Protein AF-A0A1W1UFM5-F1 (afdb_monomer)

Mean predicted aligned error: 5.25 Å

Solvent-accessible surface area (backbone atoms only — not comparable to full-atom values): 14655 Å² total; per-residue (Å²): 134,82,77,77,78,69,78,79,75,54,68,73,59,47,54,54,45,36,58,25,37,53,52,20,36,48,76,47,66,42,72,95,71,59,68,68,60,43,48,51,29,51,50,55,10,48,67,57,66,28,35,58,67,36,40,49,58,45,47,56,84,75,39,61,92,92,60,61,53,65,62,68,43,36,55,32,14,36,72,72,37,64,52,66,39,69,39,80,60,65,96,53,28,68,56,51,52,51,33,79,62,43,77,42,80,36,79,47,70,71,50,32,51,55,49,13,62,72,44,54,80,48,92,50,46,53,60,37,45,36,70,31,36,71,90,49,62,82,27,60,84,57,38,33,35,38,33,46,47,50,48,40,76,48,44,50,57,32,34,44,32,28,43,6,79,56,51,55,39,44,76,34,74,45,71,71,53,44,53,52,50,44,51,35,49,33,52,35,52,57,53,56,26,59,45,52,70,70,36,51,50,34,20,39,40,35,46,32,80,76,40,99,56,85,45,65,65,53,45,48,39,35,31,49,60,55,55,89,65,77,63,67,78,80,57,93,55,50,23,66,48,51,40,51,34,52,50,50,34,47,51,50,45,26,52,50,44,50,52,40,29,51,53,47,57,49,57,70,71,78,110

Radius of gyration: 20.09 Å; Cα contacts (8 Å, |Δi|>4): 370; chains: 1; bounding box: 51×42×56 Å

Structure (mmCIF, N/CA/C/O backbone):
data_AF-A0A1W1UFM5-F1
#
_entry.id   AF-A0A1W1UFM5-F1
#
loop_
_atom_site.group_PDB
_atom_site.id
_atom_site.type_symbol
_atom_site.label_atom_id
_atom_site.label_alt_id
_atom_site.label_comp_id
_atom_site.label_asym_id
_atom_site.label_entity_id
_atom_site.label_seq_id
_atom_site.pdbx_PDB_ins_code
_atom_site.Cartn_x
_atom_site.Cartn_y
_atom_site.Cartn_z
_atom_site.occupancy
_atom_site.B_iso_or_equiv
_atom_site.auth_seq_id
_atom_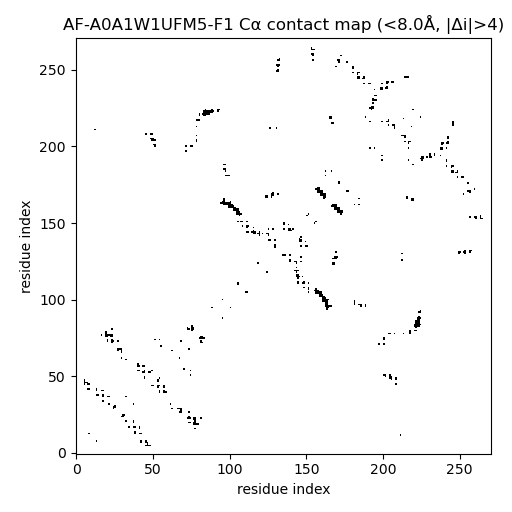site.auth_comp_id
_atom_site.auth_asym_id
_atom_site.auth_atom_id
_atom_site.pdbx_PDB_model_num
ATOM 1 N N . MET A 1 1 ? 21.407 -1.392 26.783 1.00 47.25 1 MET A N 1
ATOM 2 C CA . MET A 1 1 ? 21.258 -0.837 25.420 1.00 47.25 1 MET A CA 1
ATOM 3 C C . MET A 1 1 ? 20.067 0.102 25.443 1.00 47.25 1 MET A C 1
ATOM 5 O O . MET A 1 1 ? 18.950 -0.358 25.635 1.00 47.25 1 MET A O 1
ATOM 9 N N . THR A 1 2 ? 20.307 1.405 25.377 1.00 53.94 2 THR A N 1
ATOM 10 C CA . THR A 1 2 ? 19.263 2.438 25.357 1.00 53.94 2 THR A CA 1
ATOM 11 C C . THR A 1 2 ? 18.658 2.453 23.956 1.00 53.94 2 THR A C 1
ATOM 13 O O . THR A 1 2 ? 19.385 2.666 22.988 1.00 53.94 2 THR A O 1
ATOM 16 N N . HIS A 1 3 ? 17.363 2.161 23.816 1.00 49.34 3 HIS A N 1
ATOM 17 C CA . HIS A 1 3 ? 16.691 2.362 22.533 1.00 49.34 3 HIS A CA 1
ATOM 18 C C . HIS A 1 3 ? 16.714 3.865 22.214 1.00 49.34 3 HIS A C 1
ATOM 20 O O . HIS A 1 3 ? 16.410 4.656 23.111 1.00 49.34 3 HIS A O 1
ATOM 26 N N . PRO A 1 4 ? 17.110 4.275 20.995 1.00 66.38 4 PRO A N 1
ATOM 27 C CA . PRO A 1 4 ? 17.055 5.678 20.609 1.00 66.38 4 PRO A CA 1
ATOM 28 C C . PRO A 1 4 ? 15.624 6.192 20.788 1.00 66.38 4 PRO A C 1
ATOM 30 O O . PRO A 1 4 ? 14.662 5.460 20.534 1.00 66.38 4 PRO A O 1
ATOM 33 N N . ALA A 1 5 ? 15.493 7.430 21.267 1.00 71.56 5 ALA A N 1
ATOM 34 C CA . ALA A 1 5 ? 14.195 8.077 21.375 1.00 71.56 5 ALA A CA 1
ATOM 35 C C . ALA A 1 5 ? 13.518 8.092 19.989 1.00 71.56 5 ALA A C 1
ATOM 37 O O . ALA A 1 5 ? 14.210 8.311 18.990 1.00 71.56 5 ALA A O 1
ATOM 38 N N . PRO A 1 6 ? 12.204 7.826 19.903 1.00 75.94 6 PRO A N 1
ATOM 39 C CA . PRO A 1 6 ? 11.500 7.831 18.628 1.00 75.94 6 PRO A CA 1
ATOM 40 C C . PRO A 1 6 ? 11.580 9.219 17.991 1.00 75.94 6 PRO A C 1
ATOM 42 O O . PRO A 1 6 ? 11.353 10.228 18.660 1.00 75.94 6 PRO A O 1
ATOM 45 N N . GLU A 1 7 ? 11.916 9.266 16.701 1.00 81.75 7 GLU A N 1
ATOM 46 C CA . GLU A 1 7 ? 11.952 10.521 15.953 1.00 81.75 7 GLU A CA 1
ATOM 47 C C . GLU A 1 7 ? 10.553 11.157 15.890 1.00 81.75 7 GLU A C 1
ATOM 49 O O . GLU A 1 7 ? 9.551 10.445 15.741 1.00 81.75 7 GLU A O 1
ATOM 54 N N . PRO A 1 8 ? 10.459 12.495 15.990 1.00 85.56 8 PRO A N 1
ATOM 55 C CA . PRO A 1 8 ? 9.186 13.187 15.877 1.00 85.56 8 PRO A CA 1
ATOM 56 C C . PRO A 1 8 ? 8.569 12.986 14.487 1.00 85.56 8 PRO A C 1
ATOM 58 O O . PRO A 1 8 ? 9.259 12.912 13.469 1.00 85.56 8 PRO A O 1
ATOM 61 N N . LEU A 1 9 ? 7.236 12.938 14.433 1.00 88.00 9 LEU A N 1
ATOM 62 C CA . LEU A 1 9 ? 6.504 12.849 13.172 1.00 88.00 9 LEU A CA 1
ATOM 63 C C . LEU A 1 9 ? 6.745 14.089 12.306 1.00 88.00 9 LEU A C 1
ATOM 65 O O . LEU A 1 9 ? 6.586 15.220 12.762 1.00 88.00 9 LEU A O 1
ATOM 69 N N . LEU A 1 10 ? 7.016 13.877 11.016 1.00 89.62 10 LEU A N 1
ATOM 70 C CA . LEU A 1 10 ? 7.061 14.971 10.046 1.00 89.62 10 LEU A CA 1
ATOM 71 C C . LEU A 1 10 ? 5.712 15.728 10.015 1.00 89.62 10 LEU A C 1
ATOM 73 O O . LEU A 1 10 ? 4.659 15.076 10.002 1.00 89.62 10 LEU A O 1
ATOM 77 N N . PRO A 1 11 ? 5.697 17.073 9.914 1.00 89.19 11 PRO A N 1
ATOM 78 C CA . PRO A 1 11 ? 4.465 17.865 10.007 1.00 89.19 11 PRO A CA 1
ATOM 79 C C . PRO A 1 11 ? 3.362 17.445 9.023 1.00 89.19 11 PRO A C 1
ATOM 81 O O . PRO A 1 11 ? 2.207 17.266 9.410 1.00 89.19 11 PRO A O 1
ATOM 84 N N . GLY A 1 12 ? 3.713 17.207 7.753 1.00 89.12 12 GLY A N 1
ATOM 85 C CA . GLY A 1 12 ? 2.742 16.787 6.733 1.00 89.12 12 GLY A CA 1
ATOM 86 C C . GLY A 1 12 ? 2.100 15.431 7.043 1.00 89.12 12 GLY A C 1
ATOM 87 O O . GLY A 1 12 ? 0.903 15.231 6.830 1.00 89.12 12 GLY A O 1
ATOM 88 N N . ARG A 1 13 ? 2.878 14.515 7.624 1.00 89.44 13 ARG A N 1
ATOM 89 C CA . ARG A 1 13 ? 2.427 13.185 8.040 1.00 89.44 13 ARG A CA 1
ATOM 90 C C . ARG A 1 13 ? 1.500 13.266 9.250 1.00 89.44 13 ARG A C 1
ATOM 92 O O . ARG A 1 13 ? 0.446 12.629 9.240 1.00 89.44 13 ARG A O 1
ATOM 99 N N . ARG A 1 14 ? 1.857 14.076 10.255 1.00 93.19 14 ARG A N 1
ATOM 100 C CA . ARG A 1 14 ? 0.997 14.359 11.414 1.00 93.19 14 ARG A CA 1
ATOM 101 C C . ARG A 1 14 ? -0.363 14.880 10.953 1.00 93.19 14 ARG A C 1
ATOM 103 O O . ARG A 1 14 ? -1.385 14.302 11.308 1.00 93.19 14 ARG A O 1
ATOM 110 N N . ALA A 1 15 ? -0.374 15.875 10.067 1.00 93.38 15 ALA A N 1
ATOM 111 C CA . ALA A 1 15 ? -1.605 16.462 9.545 1.00 93.38 15 ALA A CA 1
ATOM 112 C C . ALA A 1 15 ? -2.504 15.445 8.808 1.00 93.38 15 ALA A C 1
ATOM 114 O O . ALA A 1 15 ? -3.726 15.481 8.947 1.00 93.38 15 ALA A O 1
ATOM 115 N N . VAL A 1 16 ? -1.928 14.509 8.039 1.00 92.19 16 VAL A N 1
ATOM 116 C CA . VAL A 1 16 ? -2.700 13.432 7.385 1.00 92.19 16 VAL A CA 1
ATOM 117 C C . VAL A 1 16 ? -3.342 12.501 8.414 1.00 92.19 16 VAL A C 1
ATOM 119 O O . VAL A 1 16 ? -4.520 12.169 8.278 1.00 92.19 16 VAL A O 1
ATOM 122 N N . LEU A 1 17 ? -2.586 12.084 9.431 1.00 93.06 17 LEU A N 1
ATOM 123 C CA . LEU A 1 17 ? -3.073 11.183 10.476 1.00 93.06 17 LEU A CA 1
ATOM 124 C C . LEU A 1 17 ? -4.177 11.833 11.312 1.00 93.06 17 LEU A C 1
ATOM 126 O O . LEU A 1 17 ? -5.203 11.198 11.534 1.00 93.06 17 LEU A O 1
ATOM 130 N N . VAL A 1 18 ? -4.018 13.107 11.675 1.00 94.94 18 VAL A N 1
ATOM 131 C CA . VAL A 1 18 ? -5.035 13.893 12.392 1.00 94.94 18 VAL A CA 1
ATOM 132 C C . VAL A 1 18 ? -6.331 13.970 11.591 1.00 94.94 18 VAL A C 1
ATOM 134 O O . VAL A 1 18 ? -7.376 13.587 12.104 1.00 94.94 18 VAL A O 1
ATOM 137 N N . ARG A 1 19 ? -6.274 14.327 10.299 1.00 94.88 19 ARG A N 1
ATOM 138 C CA . ARG A 1 19 ? -7.473 14.362 9.436 1.00 94.88 19 ARG A CA 1
ATOM 139 C C . ARG A 1 19 ? -8.145 13.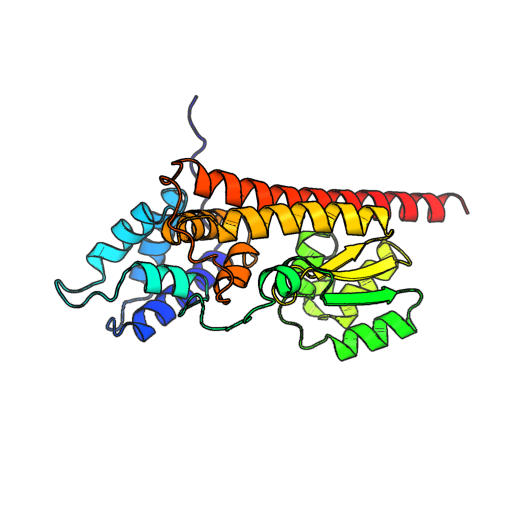000 9.265 1.00 94.88 19 ARG A C 1
ATOM 141 O O . ARG A 1 19 ? -9.347 12.917 9.012 1.00 94.88 19 ARG A O 1
ATOM 148 N N . ARG A 1 20 ? -7.385 11.902 9.293 1.00 94.25 20 ARG A N 1
ATOM 149 C CA . ARG A 1 20 ? -7.964 10.549 9.236 1.00 94.25 20 ARG A CA 1
ATOM 150 C C . ARG A 1 20 ? -8.606 10.171 10.565 1.00 94.25 20 ARG A C 1
ATOM 152 O O . ARG A 1 20 ? -9.710 9.638 10.552 1.00 94.25 20 ARG A O 1
ATOM 159 N N . LEU A 1 21 ? -7.949 10.481 11.679 1.00 94.06 21 LEU A N 1
ATOM 160 C CA . LEU A 1 21 ? -8.475 10.255 13.018 1.00 94.06 21 LEU A CA 1
ATOM 161 C C . LEU A 1 21 ? -9.760 11.059 13.254 1.00 94.06 21 LEU A C 1
ATOM 163 O O . LEU A 1 21 ? -10.747 10.488 13.697 1.00 94.06 21 LEU A O 1
ATOM 167 N N . GLU A 1 22 ? -9.780 12.337 12.881 1.00 94.06 22 GLU A N 1
ATOM 168 C CA . GLU A 1 22 ? -10.962 13.204 12.949 1.00 94.06 22 GLU A CA 1
ATOM 169 C C . GLU A 1 22 ? -12.152 12.595 12.195 1.00 94.06 22 GLU A C 1
ATOM 171 O O . GLU A 1 22 ? -13.228 12.414 12.763 1.00 94.06 22 GLU A O 1
ATOM 176 N N . ARG A 1 23 ? -11.947 12.182 10.935 1.00 93.38 23 ARG A N 1
ATOM 177 C CA . ARG A 1 23 ? -12.988 11.514 10.136 1.00 93.38 23 ARG A CA 1
ATOM 178 C C . ARG A 1 23 ? -13.442 10.193 10.752 1.00 93.38 23 ARG A C 1
ATOM 180 O O . ARG A 1 23 ? -14.633 9.894 10.732 1.00 93.38 23 ARG A O 1
ATOM 187 N N . ALA A 1 24 ? -12.514 9.405 11.292 1.00 92.44 24 ALA A N 1
ATOM 188 C CA . ALA A 1 24 ? -12.829 8.140 11.944 1.00 92.44 24 ALA A CA 1
ATOM 189 C C . ALA A 1 24 ? -13.664 8.351 13.215 1.00 92.44 24 ALA A C 1
ATOM 191 O O . ALA A 1 24 ? -14.621 7.619 13.445 1.00 92.44 24 ALA A O 1
ATOM 192 N N . LEU A 1 25 ? -13.340 9.373 14.008 1.00 90.88 25 LEU A N 1
ATOM 193 C CA . LEU A 1 25 ? -14.090 9.768 15.198 1.00 90.88 25 LEU A CA 1
ATOM 194 C C . LEU A 1 25 ? -15.498 10.255 14.834 1.00 90.88 25 LEU A C 1
ATOM 196 O O . LEU A 1 25 ? -16.473 9.757 15.398 1.00 90.88 25 LEU A O 1
ATOM 200 N N . ALA A 1 26 ? -15.615 11.140 13.841 1.00 89.56 26 ALA A N 1
ATOM 201 C CA . ALA A 1 26 ? -16.902 11.635 13.355 1.00 89.56 26 ALA A CA 1
ATOM 202 C C . ALA A 1 26 ? -17.805 10.496 12.844 1.00 89.56 26 ALA A C 1
ATOM 204 O O . ALA A 1 26 ? -18.985 10.439 13.183 1.00 89.56 26 ALA A O 1
ATOM 205 N N . ALA A 1 27 ? -17.244 9.534 12.102 1.00 88.62 27 ALA A N 1
ATOM 206 C CA . ALA A 1 27 ? -17.974 8.357 11.623 1.00 88.62 27 ALA A CA 1
ATOM 207 C C . ALA A 1 27 ? -18.481 7.444 12.756 1.00 88.62 27 ALA A C 1
ATOM 209 O O . ALA A 1 27 ? -19.414 6.672 12.552 1.00 88.62 27 ALA A O 1
ATOM 210 N N . GLN A 1 28 ? -17.878 7.523 13.945 1.00 86.75 28 GLN A N 1
ATOM 211 C CA . GLN A 1 28 ? -18.305 6.795 15.144 1.00 86.75 28 GLN A CA 1
ATOM 212 C C . GLN A 1 28 ? -19.202 7.638 16.065 1.00 86.75 28 GLN A C 1
ATOM 214 O O . GLN A 1 28 ? -19.477 7.230 17.192 1.00 86.75 28 GLN A O 1
ATOM 219 N N . GLY A 1 29 ? -19.649 8.814 15.611 1.00 85.38 29 GLY A N 1
ATOM 220 C CA . GLY A 1 29 ? -20.501 9.704 16.396 1.00 85.38 29 GLY A CA 1
ATOM 221 C C . GLY A 1 29 ? -19.790 10.341 17.589 1.00 85.38 29 GLY A C 1
ATOM 222 O O . GLY A 1 29 ? -20.456 10.826 18.507 1.00 85.38 29 GLY A O 1
ATOM 223 N N . ALA A 1 30 ? -18.451 10.352 17.602 1.00 82.56 30 ALA A N 1
ATOM 224 C CA . ALA A 1 30 ? -17.730 11.206 18.531 1.00 82.56 30 ALA A CA 1
ATOM 225 C C . ALA A 1 30 ? -18.059 12.664 18.180 1.00 82.56 30 ALA A C 1
ATOM 227 O O . ALA A 1 30 ? -18.072 13.038 17.006 1.00 82.56 30 ALA A O 1
ATOM 228 N N . GLY A 1 31 ? -18.370 13.477 19.191 1.00 81.44 31 GLY A N 1
ATOM 229 C CA . GLY A 1 31 ? -18.580 14.909 18.991 1.00 81.44 31 GLY A CA 1
ATOM 230 C C . GLY A 1 31 ? -17.329 15.594 18.432 1.00 81.44 31 GLY A C 1
ATOM 231 O O . GLY A 1 31 ? -16.267 14.985 18.307 1.00 81.44 31 GLY A O 1
ATOM 232 N N . THR A 1 32 ? -17.441 16.880 18.115 1.00 86.38 32 THR A N 1
ATOM 233 C CA . THR A 1 32 ? -16.308 17.665 17.615 1.00 86.38 32 THR A CA 1
ATOM 234 C C . THR A 1 32 ? -15.172 17.690 18.643 1.00 86.38 32 THR A C 1
ATOM 236 O O . THR A 1 32 ? -15.355 18.162 19.765 1.00 86.38 32 THR A O 1
ATOM 239 N N . VAL A 1 33 ? -13.995 17.197 18.254 1.00 89.62 33 VAL A N 1
ATOM 240 C CA . VAL A 1 33 ? -12.755 17.261 19.042 1.00 89.62 33 VAL A CA 1
ATOM 241 C C . VAL A 1 33 ? -11.855 18.328 18.426 1.00 89.62 33 VAL A C 1
ATOM 243 O O . VAL A 1 33 ? -11.764 18.424 17.204 1.00 89.62 33 VAL A O 1
ATOM 246 N N . SER A 1 34 ? -11.197 19.148 19.249 1.00 93.00 34 SER A N 1
ATOM 247 C CA . SER A 1 34 ? -10.307 20.193 18.732 1.00 93.00 34 SER A CA 1
ATOM 248 C C . SER A 1 34 ? -9.099 19.593 17.994 1.00 93.00 34 SER A C 1
ATOM 250 O O . SER A 1 34 ? -8.556 18.571 18.422 1.00 93.00 34 SER A O 1
ATOM 252 N N . SER A 1 35 ? -8.641 20.245 16.917 1.00 92.38 35 SER A N 1
ATOM 253 C CA . SER A 1 35 ? -7.463 19.791 16.152 1.00 92.38 35 SER A CA 1
ATOM 254 C C . SER A 1 35 ? -6.220 19.653 17.035 1.00 92.38 35 SER A C 1
ATOM 256 O O . SER A 1 35 ? -5.496 18.672 16.907 1.00 92.38 35 SER A O 1
ATOM 258 N N . GLY A 1 36 ? -6.007 20.580 17.980 1.00 93.94 36 GLY A N 1
ATOM 259 C CA . GLY A 1 36 ? -4.865 20.537 18.901 1.00 93.94 36 GLY A CA 1
ATOM 260 C C . GLY A 1 36 ? -4.861 19.281 19.774 1.00 93.94 36 GLY A C 1
ATOM 261 O O . GLY A 1 36 ? -3.845 18.607 19.889 1.00 93.94 36 GLY A O 1
ATOM 262 N N . THR A 1 37 ? -6.025 18.886 20.294 1.00 94.06 37 THR A N 1
ATOM 263 C CA . THR A 1 37 ? -6.159 17.651 21.080 1.00 94.06 37 THR A CA 1
ATOM 264 C C . THR A 1 37 ? -5.889 16.395 20.239 1.00 94.06 37 THR A C 1
ATOM 266 O O . THR A 1 37 ? -5.291 15.434 20.721 1.00 94.06 37 THR A O 1
ATOM 269 N N . LEU A 1 38 ? -6.316 16.383 18.971 1.00 94.75 38 LEU A N 1
ATOM 270 C CA . LEU A 1 38 ? -6.031 15.269 18.060 1.00 94.75 38 LEU A CA 1
ATOM 271 C C . LEU A 1 38 ? -4.547 15.204 17.681 1.00 94.75 38 LEU A C 1
ATOM 273 O O . LEU A 1 38 ? -3.999 14.107 17.574 1.00 94.75 38 LEU A O 1
ATOM 277 N N . GLU A 1 39 ? -3.897 16.355 17.495 1.00 95.12 39 GLU A N 1
ATOM 278 C CA . GLU A 1 39 ? -2.451 16.448 17.275 1.00 95.12 39 GLU A CA 1
ATOM 279 C C . GLU A 1 39 ? -1.674 15.862 18.457 1.00 95.12 39 GLU A C 1
ATOM 281 O O . GLU A 1 39 ? -0.856 14.965 18.248 1.00 95.12 39 GLU A O 1
ATOM 286 N N . GLU A 1 40 ? -2.000 16.271 19.686 1.00 94.25 40 GLU A N 1
ATOM 287 C CA . GLU A 1 40 ? -1.394 15.733 20.910 1.00 94.25 40 GLU A CA 1
ATOM 288 C C . GLU A 1 40 ? -1.585 14.215 21.028 1.00 94.25 40 GLU A C 1
ATOM 290 O O . GLU A 1 40 ? -0.637 13.485 21.324 1.00 94.25 40 GLU A O 1
ATOM 295 N N . ALA A 1 41 ? -2.789 13.708 20.747 1.00 94.06 41 ALA A N 1
ATOM 296 C CA . ALA A 1 41 ? -3.067 12.274 20.802 1.00 94.06 41 ALA A CA 1
ATOM 297 C C . ALA A 1 41 ? -2.239 11.477 19.774 1.00 94.06 41 ALA A C 1
ATOM 299 O O . ALA A 1 41 ? -1.703 10.412 20.096 1.00 94.06 41 ALA A O 1
ATOM 300 N N . VAL A 1 42 ? -2.103 11.989 18.544 1.00 94.56 42 VAL A N 1
ATOM 301 C CA . VAL A 1 42 ? -1.282 11.366 17.491 1.00 94.56 42 VAL A CA 1
ATOM 302 C C . VAL A 1 42 ? 0.201 11.388 17.864 1.00 94.56 42 VAL A C 1
ATOM 304 O O . VAL A 1 42 ? 0.893 10.390 17.651 1.00 94.56 42 VAL A O 1
ATOM 307 N N . GLU A 1 43 ? 0.693 12.481 18.446 1.00 94.00 43 GLU A N 1
ATOM 308 C CA . GLU A 1 43 ? 2.081 12.593 18.904 1.00 94.00 43 GLU A CA 1
ATOM 309 C C . GLU A 1 43 ? 2.383 11.642 20.063 1.00 94.00 43 GLU A C 1
ATOM 311 O O . GLU A 1 43 ? 3.374 10.914 20.011 1.00 94.00 43 GLU A O 1
ATOM 316 N N . GLN A 1 44 ? 1.504 11.565 21.064 1.00 93.19 44 GLN A N 1
ATOM 317 C CA . GLN A 1 44 ? 1.643 10.630 22.184 1.00 93.19 44 GLN A CA 1
ATOM 318 C C . GLN A 1 44 ? 1.630 9.170 21.724 1.00 93.19 44 GLN A C 1
ATOM 320 O O . GLN A 1 44 ? 2.400 8.353 22.234 1.00 93.19 44 GLN A O 1
ATOM 325 N N . TRP A 1 45 ? 0.771 8.831 20.759 1.00 94.12 45 TRP A N 1
ATOM 326 C CA . TRP A 1 45 ? 0.732 7.502 20.151 1.00 94.12 45 TRP A CA 1
ATOM 327 C C . TRP A 1 45 ? 2.032 7.180 19.402 1.00 94.12 45 TRP A C 1
ATOM 329 O O . TRP A 1 45 ? 2.598 6.095 19.582 1.00 94.12 45 TRP A O 1
ATOM 339 N N . ALA A 1 46 ? 2.539 8.121 18.602 1.00 92.88 46 ALA A N 1
ATOM 340 C CA . ALA A 1 46 ? 3.775 7.942 17.846 1.00 92.88 46 ALA A CA 1
ATOM 341 C C . ALA A 1 46 ? 5.007 7.822 18.755 1.00 92.88 46 ALA A C 1
ATOM 343 O O . ALA A 1 46 ? 5.830 6.927 18.557 1.00 92.88 46 ALA A O 1
ATOM 344 N N . ALA A 1 47 ? 5.084 8.641 19.808 1.00 91.44 47 ALA A N 1
ATOM 345 C CA . ALA A 1 47 ? 6.142 8.595 20.817 1.00 91.44 47 ALA A CA 1
ATOM 346 C C . ALA A 1 47 ? 6.178 7.267 21.599 1.00 91.44 47 ALA A C 1
ATOM 348 O O . ALA A 1 47 ? 7.196 6.909 22.182 1.00 91.44 47 ALA A O 1
ATOM 349 N N . GLN A 1 48 ? 5.086 6.501 21.591 1.00 90.31 48 GLN A N 1
ATOM 350 C CA . GLN A 1 48 ? 4.994 5.173 22.203 1.00 90.31 48 GLN A CA 1
ATOM 351 C C . GLN A 1 48 ? 5.125 4.033 21.175 1.00 90.31 48 GLN A C 1
ATOM 353 O O . GLN A 1 48 ? 4.668 2.910 21.406 1.00 90.31 48 GLN A O 1
ATOM 358 N N . GLY A 1 49 ? 5.726 4.312 20.015 1.00 87.88 49 GLY A N 1
ATOM 359 C CA . GLY A 1 49 ? 6.027 3.311 18.990 1.00 87.88 49 GLY A CA 1
ATOM 360 C C . GLY A 1 49 ? 4.811 2.823 18.202 1.00 87.88 49 GLY A C 1
ATOM 361 O O . GLY A 1 49 ? 4.889 1.793 17.533 1.00 87.88 49 GLY A O 1
ATOM 362 N N . GLY A 1 50 ? 3.683 3.533 18.274 1.00 88.56 50 GLY A N 1
ATOM 363 C CA . GLY A 1 50 ? 2.544 3.278 17.399 1.00 88.56 50 GLY A CA 1
ATOM 364 C C . GLY A 1 50 ? 1.690 2.067 17.741 1.00 88.56 50 GLY A C 1
ATOM 365 O O . GLY A 1 50 ? 0.968 1.587 16.874 1.00 88.56 50 GLY A O 1
ATOM 366 N N . SER A 1 51 ? 1.744 1.551 18.969 1.00 90.38 51 SER A N 1
ATOM 367 C CA . SER A 1 51 ? 0.915 0.398 19.347 1.00 90.38 51 SER A CA 1
ATOM 368 C C . SER A 1 51 ? -0.574 0.745 19.453 1.00 90.38 51 SER A C 1
ATOM 370 O O . SER A 1 51 ? -0.954 1.884 19.745 1.00 90.38 51 SER A O 1
ATOM 372 N N . SER A 1 52 ? -1.441 -0.252 19.286 1.00 90.56 52 SER A N 1
ATOM 373 C CA . SER A 1 52 ? -2.882 -0.125 19.502 1.00 90.56 52 SER A CA 1
ATOM 374 C C . SER A 1 52 ? -3.204 0.249 20.948 1.00 90.56 52 SER A C 1
ATOM 376 O O . SER A 1 52 ? -4.144 1.000 21.192 1.00 90.56 52 SER A O 1
ATOM 378 N N . THR A 1 53 ? -2.414 -0.238 21.911 1.00 89.50 53 THR A N 1
ATOM 379 C CA . THR A 1 53 ? -2.560 0.096 23.336 1.00 89.50 53 THR A CA 1
ATOM 380 C C . THR A 1 53 ? -2.236 1.563 23.599 1.00 89.50 53 THR A C 1
ATOM 382 O O . THR A 1 53 ? -2.980 2.230 24.315 1.00 89.50 53 THR A O 1
ATOM 385 N N . ALA A 1 54 ? -1.165 2.084 22.992 1.00 91.06 54 ALA A N 1
ATOM 386 C CA . ALA A 1 54 ? -0.819 3.499 23.087 1.00 91.06 54 ALA A CA 1
ATOM 387 C C . ALA A 1 54 ? -1.887 4.383 22.434 1.00 91.06 54 ALA A C 1
ATOM 389 O O . ALA A 1 54 ? -2.289 5.385 23.020 1.00 91.06 54 ALA A O 1
ATOM 390 N N . LEU A 1 55 ? -2.408 3.977 21.268 1.00 91.50 55 LEU A N 1
ATOM 391 C CA . LEU A 1 55 ? -3.501 4.691 20.607 1.00 91.50 55 LEU A CA 1
ATOM 392 C C . LEU A 1 55 ? -4.749 4.702 21.494 1.00 91.50 55 LEU A C 1
ATOM 394 O O . LEU A 1 55 ? -5.348 5.744 21.724 1.00 91.50 55 LEU A O 1
ATOM 398 N N . GLN A 1 56 ? -5.115 3.551 22.059 1.00 90.00 56 GLN A N 1
ATOM 399 C CA . GLN A 1 56 ? -6.230 3.447 22.994 1.00 90.00 56 GLN A CA 1
ATOM 400 C C . GLN A 1 56 ? -6.036 4.337 24.227 1.00 90.00 56 GLN A C 1
ATOM 402 O O . GLN A 1 56 ? -7.003 4.945 24.680 1.00 90.00 56 GLN A O 1
ATOM 407 N N . ALA A 1 57 ? -4.825 4.408 24.783 1.00 89.50 57 ALA A N 1
ATOM 408 C CA . ALA A 1 57 ? -4.526 5.277 25.916 1.00 89.50 57 ALA A CA 1
ATOM 409 C C . ALA A 1 57 ? -4.675 6.761 25.542 1.00 89.50 57 ALA A C 1
ATOM 411 O O . ALA A 1 57 ? -5.363 7.484 26.260 1.00 89.50 57 ALA A O 1
ATOM 412 N N . ALA A 1 58 ? -4.122 7.175 24.398 1.00 90.62 58 ALA A N 1
ATOM 413 C CA . ALA A 1 58 ? -4.211 8.544 23.888 1.00 90.62 58 ALA A CA 1
ATOM 414 C C . ALA A 1 58 ? -5.663 8.967 23.594 1.00 90.62 58 ALA A C 1
ATOM 416 O O . ALA A 1 58 ? -6.058 10.097 23.866 1.00 90.62 58 ALA A O 1
ATOM 417 N N . LEU A 1 59 ? -6.492 8.045 23.095 1.00 88.81 59 LEU A N 1
ATOM 418 C CA . LEU A 1 59 ? -7.892 8.327 22.770 1.00 88.81 59 LEU A CA 1
ATOM 419 C C . LEU A 1 59 ? -8.846 8.208 23.969 1.00 88.81 59 LEU A C 1
ATOM 421 O O . LEU A 1 59 ? -9.983 8.669 23.885 1.00 88.81 59 LEU A O 1
ATOM 425 N N . ARG A 1 60 ? -8.428 7.600 25.090 1.00 85.25 60 ARG A N 1
ATOM 426 C CA . ARG A 1 60 ? -9.315 7.312 26.235 1.00 85.25 60 ARG A CA 1
ATOM 427 C C . ARG A 1 60 ? -9.954 8.573 26.824 1.00 85.25 60 ARG A C 1
ATOM 429 O O . ARG A 1 60 ? -11.095 8.504 27.263 1.00 85.25 60 ARG A O 1
ATOM 436 N N . GLY A 1 61 ? -9.242 9.701 26.809 1.00 78.06 61 GLY A N 1
ATOM 437 C CA . GLY A 1 61 ? -9.752 10.991 27.286 1.00 78.06 61 GLY A CA 1
ATOM 438 C C . GLY A 1 61 ? -10.709 11.700 26.321 1.00 78.06 61 GLY A C 1
ATOM 439 O O . GLY A 1 61 ? -11.351 12.666 26.717 1.00 78.06 61 GLY A O 1
ATOM 440 N N . LEU A 1 62 ? -10.820 11.234 25.071 1.00 80.44 62 LEU A N 1
ATOM 441 C CA . LEU A 1 62 ? -11.614 11.890 24.021 1.00 80.44 62 LEU A CA 1
ATOM 442 C C . LEU A 1 62 ? -13.044 11.357 23.929 1.00 80.44 62 LEU A C 1
ATOM 444 O O . LEU A 1 62 ? -13.907 11.996 23.330 1.00 80.44 62 LEU A O 1
ATOM 448 N N . PHE A 1 63 ? -13.305 10.190 24.518 1.00 75.31 63 PHE A N 1
ATOM 449 C CA . PHE A 1 63 ? -14.635 9.604 24.551 1.00 75.31 63 PHE A CA 1
ATOM 450 C C . PHE A 1 63 ? -15.308 9.907 25.891 1.00 75.31 63 PHE A C 1
ATOM 452 O O . PHE A 1 63 ? -14.794 9.493 26.932 1.00 75.31 63 PHE A O 1
ATOM 459 N N . PRO A 1 64 ? -16.484 10.560 25.896 1.00 66.25 64 PRO A N 1
ATOM 460 C CA . PRO A 1 64 ? -17.314 10.631 27.089 1.00 66.25 64 PRO A CA 1
ATOM 461 C C . PRO A 1 64 ? -17.589 9.214 27.600 1.00 66.25 64 PRO A C 1
ATOM 463 O O . PRO A 1 64 ? -17.872 8.313 26.800 1.00 66.25 64 PRO A O 1
ATOM 466 N N . ALA A 1 65 ? -17.518 9.014 28.918 1.00 60.72 65 ALA A N 1
ATOM 467 C CA . ALA A 1 65 ? -17.793 7.723 29.539 1.00 60.72 65 ALA A CA 1
ATOM 468 C C . ALA A 1 65 ? -19.133 7.162 29.019 1.00 60.72 65 ALA A C 1
ATOM 470 O O . ALA A 1 65 ? -20.184 7.773 29.196 1.00 60.72 65 ALA A O 1
ATOM 471 N N . GLY A 1 66 ? -19.079 6.028 28.313 1.00 57.09 66 GLY A N 1
ATOM 472 C CA . GLY A 1 66 ? -20.260 5.337 27.782 1.00 57.09 66 GLY A CA 1
ATOM 473 C C . GLY A 1 66 ? -20.699 5.683 26.350 1.00 57.09 66 GLY A C 1
ATOM 474 O O . GLY A 1 66 ? -21.679 5.101 25.897 1.00 57.09 66 GLY A O 1
ATOM 475 N N . LYS A 1 67 ? -20.003 6.566 25.613 1.00 57.53 67 LYS A N 1
ATOM 476 C CA . LYS A 1 67 ? -20.324 6.897 24.198 1.00 57.53 67 LYS A CA 1
ATOM 477 C C . LYS A 1 67 ? -19.216 6.577 23.185 1.00 57.53 67 LYS A C 1
ATOM 479 O O . LYS A 1 67 ? -19.317 6.956 22.024 1.00 57.53 67 LYS A O 1
ATOM 484 N N . GLY A 1 68 ? -18.150 5.897 23.603 1.00 54.09 68 GLY A N 1
ATOM 485 C CA . GLY A 1 68 ? -17.077 5.508 22.691 1.00 54.09 68 GLY A CA 1
ATOM 486 C C . GLY A 1 68 ? -17.506 4.386 21.753 1.00 54.09 68 GLY A C 1
ATOM 487 O O . GLY A 1 68 ? -17.829 3.292 22.215 1.00 54.09 68 GLY A O 1
ATOM 488 N N . GLY A 1 69 ? -17.466 4.639 20.441 1.00 59.56 69 GLY A N 1
ATOM 489 C CA . GLY A 1 69 ? -17.479 3.570 19.448 1.00 59.56 69 GLY A CA 1
ATOM 490 C C . GLY A 1 69 ? -16.332 2.578 19.700 1.00 59.56 69 GLY A C 1
ATOM 491 O O . GLY A 1 69 ? -15.352 2.909 20.378 1.00 59.56 69 GLY A O 1
ATOM 492 N N . PRO A 1 70 ? -16.424 1.341 19.190 1.00 76.38 70 PRO A N 1
ATOM 493 C CA . PRO A 1 70 ? -15.372 0.346 19.361 1.00 76.38 70 PRO A CA 1
ATOM 494 C C . PRO A 1 70 ? -14.036 0.891 18.834 1.00 76.38 70 PRO A C 1
ATOM 496 O O . PRO A 1 70 ? -13.846 1.005 17.626 1.00 76.38 70 PRO A O 1
ATOM 499 N N . LEU A 1 71 ? -13.091 1.181 19.738 1.00 84.06 71 LEU A N 1
ATOM 500 C CA . LEU A 1 71 ? -11.741 1.692 19.440 1.00 84.06 71 LEU A CA 1
ATOM 501 C C . LEU A 1 71 ? -11.042 1.027 18.234 1.00 84.06 71 LEU A C 1
ATOM 503 O O . LEU A 1 71 ? -10.385 1.747 17.482 1.00 84.06 71 LEU A O 1
ATOM 507 N N . PRO A 1 72 ? -11.197 -0.290 17.971 1.00 87.81 72 PRO A N 1
ATOM 508 C CA . PRO A 1 72 ? -10.675 -0.900 16.748 1.00 87.81 72 PRO A CA 1
ATOM 509 C C . PRO A 1 72 ? -11.186 -0.272 15.441 1.00 87.81 72 PRO A C 1
ATOM 511 O O . PRO A 1 72 ? -10.414 -0.159 14.497 1.00 87.81 72 PRO A O 1
ATOM 514 N N . HIS A 1 73 ? -12.446 0.168 15.370 1.00 88.25 73 HIS A N 1
ATOM 515 C CA . HIS A 1 73 ? -13.009 0.810 14.174 1.00 88.25 73 HIS A CA 1
ATOM 516 C C . HIS A 1 73 ? -12.447 2.215 13.969 1.00 88.25 73 HIS A C 1
ATOM 518 O O . HIS A 1 73 ? -12.178 2.608 12.839 1.00 88.25 73 HIS A O 1
ATOM 524 N N . VAL A 1 74 ? -12.197 2.954 15.054 1.00 91.31 74 VAL A N 1
ATOM 525 C CA . VAL A 1 74 ? -11.520 4.259 14.983 1.00 91.31 74 VAL A CA 1
ATOM 526 C C . VAL A 1 74 ? -10.085 4.080 14.500 1.00 91.31 74 VAL A C 1
ATOM 528 O O . VAL A 1 74 ? -9.643 4.803 13.612 1.00 91.31 74 VAL A O 1
ATOM 531 N N . ALA A 1 75 ? -9.374 3.083 15.031 1.00 93.00 75 ALA A N 1
ATOM 532 C CA . ALA A 1 75 ? -8.009 2.780 14.621 1.00 93.00 75 ALA A CA 1
ATOM 533 C C . ALA A 1 75 ? -7.934 2.356 13.143 1.00 93.00 75 ALA A C 1
ATOM 535 O O . ALA A 1 75 ? -7.108 2.874 12.394 1.00 93.00 75 ALA A O 1
ATOM 536 N N . TRP A 1 76 ? -8.837 1.486 12.683 1.00 94.00 76 TRP A N 1
ATOM 537 C CA . TRP A 1 76 ? -8.922 1.129 11.267 1.00 94.00 76 TRP A CA 1
ATOM 538 C C . TRP A 1 76 ? -9.358 2.304 10.378 1.00 94.00 76 TRP A C 1
ATOM 540 O O . TRP A 1 76 ? -8.785 2.515 9.310 1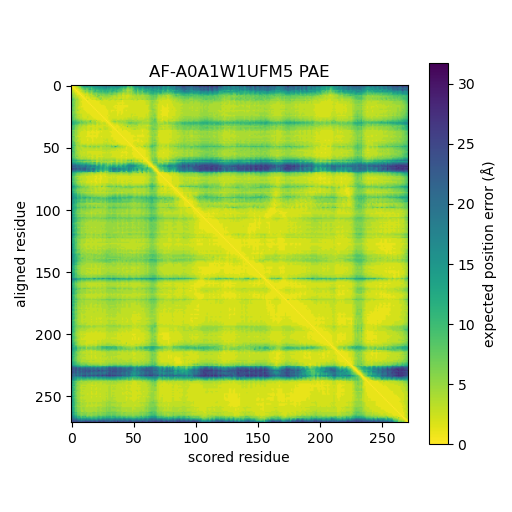.00 94.00 76 TRP A O 1
ATOM 550 N N . GLY A 1 77 ? -10.290 3.141 10.836 1.00 92.31 77 GLY A N 1
ATOM 551 C CA . GLY A 1 77 ? -10.685 4.374 10.151 1.00 92.31 77 GLY A CA 1
ATOM 552 C C . GLY A 1 77 ? -9.534 5.377 10.022 1.00 92.31 77 GLY A C 1
ATOM 553 O O . GLY A 1 77 ? -9.345 5.965 8.958 1.00 92.31 77 GLY A O 1
ATOM 554 N N . MET A 1 78 ? -8.698 5.508 11.056 1.00 92.94 78 MET A N 1
ATOM 555 C CA . MET A 1 78 ? -7.465 6.304 11.026 1.00 92.94 78 MET A CA 1
ATOM 556 C C . MET A 1 78 ? -6.462 5.763 9.993 1.00 92.94 78 MET A C 1
ATOM 558 O O . MET A 1 78 ? -5.734 6.534 9.364 1.00 92.94 78 MET A O 1
ATOM 562 N N . LEU A 1 79 ? -6.457 4.450 9.761 1.00 93.06 79 LEU A N 1
ATOM 563 C CA . LEU A 1 79 ? -5.693 3.811 8.687 1.00 93.06 79 LEU A CA 1
ATOM 564 C C . LEU A 1 79 ? -6.361 3.942 7.307 1.00 93.06 79 LEU A C 1
ATOM 566 O O . LEU A 1 79 ? -5.723 3.642 6.308 1.00 93.06 79 LEU A O 1
ATOM 570 N N . GLY A 1 80 ? -7.589 4.458 7.218 1.00 91.44 80 GLY A N 1
ATOM 571 C CA . GLY A 1 80 ? -8.332 4.623 5.964 1.00 91.44 80 GLY A CA 1
ATOM 572 C C . GLY A 1 80 ? -9.238 3.446 5.595 1.00 91.44 80 GLY A C 1
ATOM 573 O O . GLY A 1 80 ? -9.740 3.416 4.477 1.00 91.44 80 GLY A O 1
ATOM 574 N N . VAL A 1 81 ? -9.474 2.503 6.513 1.00 90.75 81 VAL A N 1
ATOM 575 C CA . VAL A 1 81 ? -10.328 1.318 6.307 1.00 90.75 81 VAL A CA 1
ATOM 576 C C . VAL A 1 81 ? -11.418 1.293 7.378 1.00 90.75 81 VAL A C 1
ATOM 578 O O . VAL A 1 81 ? -11.336 0.528 8.327 1.00 90.75 81 VAL A O 1
ATOM 581 N N . PRO A 1 82 ? -12.453 2.142 7.297 1.00 83.38 82 PRO A N 1
ATOM 582 C CA . PRO A 1 82 ? -13.450 2.253 8.368 1.00 83.38 82 PRO A CA 1
ATOM 583 C C . PRO A 1 82 ? -14.243 0.957 8.616 1.00 83.38 82 PRO A C 1
ATOM 585 O O . PRO A 1 82 ? -14.757 0.760 9.715 1.00 83.38 82 PRO A O 1
ATOM 588 N N . ALA A 1 83 ? -14.321 0.072 7.618 1.00 86.44 83 ALA A N 1
ATOM 589 C CA . ALA A 1 83 ? -14.989 -1.223 7.699 1.00 86.44 83 ALA A CA 1
ATOM 590 C C . ALA A 1 83 ? -14.103 -2.323 7.081 1.00 86.44 83 ALA A C 1
ATOM 592 O O . ALA A 1 83 ? -14.157 -2.544 5.864 1.00 86.44 83 ALA A O 1
ATOM 593 N N . PRO A 1 84 ? -13.263 -2.997 7.891 1.00 90.31 84 PRO A N 1
ATOM 594 C CA . PRO A 1 84 ? -12.516 -4.160 7.434 1.00 90.31 84 PRO A CA 1
ATOM 595 C C . PRO A 1 84 ? -13.449 -5.267 6.929 1.00 90.31 84 PRO A C 1
ATOM 597 O O . PRO A 1 84 ? -14.508 -5.497 7.514 1.00 90.31 84 PRO A O 1
ATOM 600 N N . GLY A 1 85 ? -13.065 -5.963 5.861 1.00 91.25 85 GLY A N 1
ATOM 601 C CA . GLY A 1 85 ? -13.883 -7.012 5.252 1.00 91.25 85 GLY A CA 1
ATOM 602 C C . GLY A 1 85 ? -15.103 -6.509 4.480 1.00 91.25 85 GLY A C 1
ATOM 603 O O . GLY A 1 85 ? -16.016 -7.289 4.229 1.00 91.25 85 GLY A O 1
ATOM 604 N N . SER A 1 86 ? -15.147 -5.224 4.122 1.00 92.62 86 SER A N 1
ATOM 605 C CA . SER A 1 86 ? -16.271 -4.635 3.379 1.00 92.62 86 SER A CA 1
ATOM 606 C C . SER A 1 86 ? -16.371 -5.130 1.935 1.00 92.62 86 SER A C 1
ATOM 608 O O . SER A 1 86 ? -17.463 -5.130 1.369 1.00 92.62 86 SER A O 1
ATOM 610 N N . VAL A 1 87 ? -15.264 -5.584 1.344 1.00 93.19 87 VAL A N 1
ATOM 611 C CA . VAL A 1 87 ? -15.246 -6.177 0.004 1.00 93.19 87 VAL A CA 1
ATOM 612 C C . VAL A 1 87 ? -15.245 -7.700 0.094 1.00 93.19 87 VAL A C 1
ATOM 614 O O . VAL A 1 87 ? -14.279 -8.309 0.556 1.00 93.19 87 VAL A O 1
ATOM 617 N N . ALA A 1 88 ? -16.314 -8.318 -0.409 1.00 92.44 88 ALA A N 1
ATOM 618 C CA . ALA A 1 88 ? -16.428 -9.767 -0.509 1.00 92.44 88 ALA A CA 1
ATOM 619 C C . ALA A 1 88 ? -15.671 -10.301 -1.737 1.00 92.44 88 ALA A C 1
ATOM 621 O O . ALA A 1 88 ? -16.030 -10.022 -2.884 1.00 92.44 88 ALA A O 1
ATOM 622 N N . LEU A 1 89 ? -14.637 -11.111 -1.509 1.00 89.38 89 LEU A N 1
ATOM 623 C CA . LEU A 1 89 ? -13.868 -11.766 -2.567 1.00 89.38 89 LEU A CA 1
ATOM 624 C C . LEU A 1 89 ? -14.458 -13.119 -2.985 1.00 89.38 89 LEU A C 1
ATOM 626 O O . LEU A 1 89 ? -14.141 -13.621 -4.069 1.00 89.38 89 LEU A O 1
ATOM 630 N N . GLY A 1 90 ? -15.324 -13.697 -2.150 1.00 87.38 90 GLY A N 1
ATOM 631 C CA . GLY A 1 90 ? -16.011 -14.958 -2.417 1.00 87.38 90 GLY A CA 1
ATOM 632 C C . GLY A 1 90 ? -15.098 -16.188 -2.350 1.00 87.38 90 GLY A C 1
ATOM 633 O O . GLY A 1 90 ? -14.040 -16.187 -1.720 1.00 87.38 90 GLY A O 1
ATOM 634 N N . ALA A 1 91 ? -15.517 -17.274 -3.008 1.00 83.69 91 ALA A N 1
ATOM 635 C CA . ALA A 1 91 ? -14.860 -18.583 -2.907 1.00 83.69 91 ALA A CA 1
ATOM 636 C C . ALA A 1 91 ? -13.406 -18.601 -3.424 1.00 83.69 91 ALA A C 1
ATOM 638 O O . ALA A 1 91 ? -12.602 -19.402 -2.956 1.00 83.69 91 ALA A O 1
ATOM 639 N N . ALA A 1 92 ? -13.049 -17.698 -4.344 1.00 84.81 92 ALA A N 1
ATOM 640 C CA . ALA A 1 92 ? -11.718 -17.613 -4.949 1.00 84.81 92 ALA A CA 1
ATOM 641 C C . ALA A 1 92 ? -10.778 -16.603 -4.259 1.00 84.81 92 ALA A C 1
ATOM 643 O O . ALA A 1 92 ? -9.753 -16.235 -4.832 1.00 84.81 92 ALA A O 1
ATOM 644 N N . ARG A 1 93 ? -11.101 -16.140 -3.042 1.00 88.81 93 ARG A N 1
ATOM 645 C CA . ARG A 1 93 ? -10.367 -15.068 -2.338 1.00 88.81 93 ARG A CA 1
ATOM 646 C C . ARG A 1 93 ? -8.850 -15.246 -2.283 1.00 88.81 93 ARG A C 1
ATOM 648 O O . ARG A 1 93 ? -8.115 -14.293 -2.505 1.00 88.81 93 ARG A O 1
ATOM 655 N N . GLU A 1 94 ? -8.375 -16.461 -2.018 1.00 84.06 94 GLU A N 1
ATOM 656 C CA . GLU A 1 94 ? -6.941 -16.735 -1.900 1.00 84.06 94 GLU A CA 1
ATOM 657 C C . GLU A 1 94 ? -6.241 -16.578 -3.252 1.00 84.06 94 GLU A C 1
ATOM 659 O O . GLU A 1 94 ? -5.204 -15.924 -3.339 1.00 84.06 94 GLU A O 1
ATOM 664 N N . ALA A 1 95 ? -6.842 -17.098 -4.324 1.00 86.75 95 ALA A N 1
ATOM 665 C CA . ALA A 1 95 ? -6.318 -16.940 -5.675 1.00 86.75 95 ALA A CA 1
ATOM 666 C C . ALA A 1 95 ? -6.328 -15.464 -6.104 1.00 86.75 95 ALA A C 1
ATOM 668 O O . ALA A 1 95 ? -5.304 -14.960 -6.553 1.00 86.75 95 ALA A O 1
ATOM 669 N N . ARG A 1 96 ? -7.434 -14.741 -5.877 1.00 91.94 96 ARG A N 1
ATOM 670 C CA . ARG A 1 96 ? -7.576 -13.312 -6.229 1.00 91.94 96 ARG A CA 1
ATOM 671 C C . ARG A 1 96 ? -6.543 -12.410 -5.548 1.00 91.94 96 ARG A C 1
ATOM 673 O O . ARG A 1 96 ? -6.184 -11.371 -6.092 1.00 91.94 96 ARG A O 1
ATOM 680 N N . LEU A 1 97 ? -6.047 -12.808 -4.377 1.00 92.25 97 LEU A N 1
ATOM 681 C CA . LEU A 1 97 ? -5.046 -12.048 -3.628 1.00 92.25 97 LEU A CA 1
ATOM 682 C C . LEU A 1 97 ? -3.618 -12.551 -3.777 1.00 92.25 97 LEU A C 1
ATOM 684 O O . LEU A 1 97 ? -2.708 -11.842 -3.387 1.00 92.25 97 LEU A O 1
ATOM 688 N N . THR A 1 98 ? -3.379 -13.759 -4.277 1.00 89.94 98 THR A N 1
ATOM 689 C CA . THR A 1 98 ? -2.011 -14.308 -4.361 1.00 89.94 98 THR A CA 1
ATOM 690 C C . THR A 1 98 ? -1.545 -14.554 -5.787 1.00 89.94 98 THR A C 1
ATOM 692 O O . THR A 1 98 ? -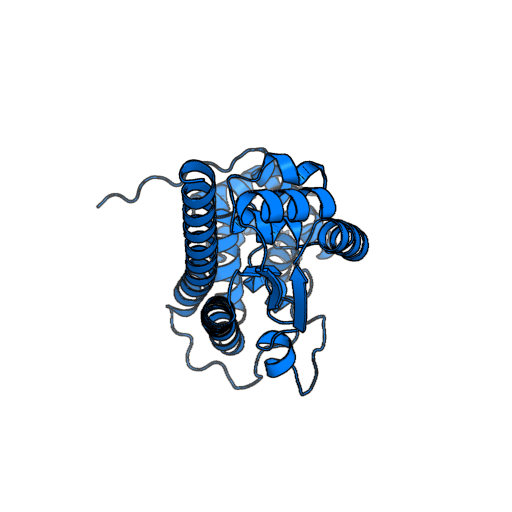0.363 -14.846 -6.001 1.00 89.94 98 THR A O 1
ATOM 695 N N . HIS A 1 99 ? -2.451 -14.473 -6.760 1.00 91.31 99 HIS A N 1
ATOM 696 C CA . HIS A 1 99 ? -2.139 -14.624 -8.172 1.00 91.31 99 HIS A CA 1
ATOM 697 C C . HIS A 1 99 ? -1.903 -13.266 -8.828 1.00 91.31 99 HIS A C 1
ATOM 699 O O . HIS A 1 99 ? -2.314 -12.218 -8.338 1.00 91.31 99 HIS A O 1
ATOM 705 N N . LEU A 1 100 ? -1.211 -13.309 -9.960 1.00 95.62 100 LEU A N 1
ATOM 706 C CA . LEU A 1 100 ? -1.037 -12.171 -10.847 1.00 95.62 100 LEU A CA 1
ATOM 707 C C . LEU A 1 100 ? -2.414 -11.708 -11.344 1.00 95.62 100 LEU A C 1
ATOM 709 O O . LEU A 1 100 ? -3.091 -12.471 -12.031 1.00 95.62 100 LEU A O 1
ATOM 713 N N . ALA A 1 101 ? -2.820 -10.497 -10.964 1.00 95.88 101 ALA A N 1
ATOM 714 C CA . ALA A 1 101 ? -4.097 -9.917 -11.374 1.00 95.88 101 ALA A CA 1
ATOM 715 C C . ALA A 1 101 ? -3.967 -9.244 -12.744 1.00 95.88 101 ALA A C 1
ATOM 717 O O . ALA A 1 101 ? -4.809 -9.441 -13.615 1.00 95.88 101 ALA A O 1
ATOM 718 N N . GLU A 1 102 ? -2.865 -8.521 -12.958 1.00 97.38 102 GLU A N 1
ATOM 719 C CA . GLU A 1 102 ? -2.552 -7.885 -14.235 1.00 97.38 102 GLU A CA 1
ATOM 720 C C . GLU A 1 102 ? -1.070 -8.002 -14.576 1.00 97.38 102 GLU A C 1
ATOM 722 O O . GLU A 1 102 ? -0.207 -7.973 -13.693 1.00 97.38 102 GLU A O 1
ATOM 727 N N . LEU A 1 103 ? -0.780 -8.089 -15.875 1.00 97.94 103 LEU A N 1
ATOM 728 C CA . LEU A 1 103 ? 0.565 -8.009 -16.427 1.00 97.94 103 LEU A CA 1
ATOM 729 C C . LEU A 1 103 ? 0.528 -7.269 -17.754 1.00 97.94 103 LEU A C 1
ATOM 731 O O . LEU A 1 103 ? -0.212 -7.637 -18.665 1.00 97.94 103 LEU A O 1
ATOM 735 N N . HIS A 1 104 ? 1.387 -6.264 -17.860 1.00 97.94 104 HIS A N 1
ATOM 736 C CA . HIS A 1 104 ? 1.571 -5.462 -19.056 1.00 97.94 104 HIS A CA 1
ATOM 737 C C . HIS A 1 104 ? 3.042 -5.506 -19.451 1.00 97.94 104 HIS A C 1
ATOM 739 O O . HIS A 1 104 ? 3.915 -5.195 -18.639 1.00 97.94 104 HIS A O 1
ATOM 745 N N . ASP A 1 105 ? 3.313 -5.897 -20.691 1.00 97.50 105 ASP A N 1
ATOM 746 C CA . ASP A 1 105 ? 4.656 -5.833 -21.261 1.00 97.50 105 ASP A CA 1
ATOM 747 C C . ASP A 1 105 ? 4.963 -4.389 -21.670 1.00 97.50 105 ASP A C 1
ATOM 749 O O . ASP A 1 105 ? 4.198 -3.772 -22.410 1.00 97.50 105 ASP A O 1
ATOM 753 N N . VAL A 1 106 ? 6.056 -3.829 -21.159 1.00 97.25 106 VAL A N 1
ATOM 754 C CA . VAL A 1 106 ? 6.455 -2.434 -21.355 1.00 97.25 106 VAL A CA 1
ATOM 755 C C . VAL A 1 106 ? 7.719 -2.414 -22.201 1.00 97.25 106 VAL A C 1
ATOM 757 O O . VAL A 1 106 ? 8.837 -2.373 -21.693 1.00 97.25 106 VAL A O 1
ATOM 760 N N . THR A 1 107 ? 7.538 -2.440 -23.518 1.00 95.88 107 THR A N 1
ATOM 761 C CA . THR A 1 107 ? 8.639 -2.567 -24.489 1.00 95.88 107 THR A CA 1
ATOM 762 C C . THR A 1 107 ? 9.043 -1.254 -25.154 1.00 95.88 107 THR A C 1
ATOM 764 O O . THR A 1 107 ? 10.104 -1.190 -25.773 1.00 95.88 107 THR A O 1
ATOM 767 N N . GLY A 1 108 ? 8.243 -0.189 -25.027 1.00 96.50 108 GLY A N 1
ATOM 768 C CA . GLY A 1 108 ? 8.534 1.083 -25.686 1.00 96.50 108 GLY A CA 1
ATOM 769 C C . GLY A 1 108 ? 7.704 2.280 -25.207 1.00 96.50 108 GLY A C 1
ATOM 770 O O . GLY A 1 108 ? 6.721 2.109 -24.483 1.00 96.50 108 GLY A O 1
ATOM 771 N N . PRO A 1 109 ? 8.060 3.507 -25.642 1.00 96.19 109 PRO A N 1
ATOM 772 C CA . PRO A 1 109 ? 7.431 4.744 -25.169 1.00 96.19 109 PRO A CA 1
ATOM 773 C C . PRO A 1 109 ? 5.924 4.844 -25.442 1.00 96.19 109 PRO A C 1
ATOM 775 O O . PRO A 1 109 ? 5.179 5.277 -24.571 1.00 96.19 109 PRO A O 1
ATOM 778 N N . ALA A 1 110 ? 5.457 4.393 -26.612 1.00 97.19 110 ALA A N 1
ATOM 779 C CA . ALA A 1 110 ? 4.028 4.412 -26.943 1.00 97.19 110 ALA A CA 1
ATOM 780 C C . ALA A 1 110 ? 3.204 3.511 -26.004 1.00 97.19 110 ALA A C 1
ATOM 782 O O . ALA A 1 110 ? 2.090 3.854 -25.612 1.00 97.19 110 ALA A O 1
ATOM 783 N N . VAL A 1 111 ? 3.777 2.373 -25.591 1.00 97.69 111 VAL A N 1
ATOM 784 C CA . VAL A 1 111 ? 3.149 1.473 -24.615 1.00 97.69 111 VAL A CA 1
ATOM 785 C C . VAL A 1 111 ? 3.072 2.144 -23.247 1.00 97.69 111 VAL A C 1
ATOM 787 O O . VAL A 1 111 ? 2.029 2.102 -22.600 1.00 97.69 111 VAL A O 1
ATOM 790 N N . VAL A 1 112 ? 4.149 2.813 -22.829 1.00 97.56 112 VAL A N 1
ATOM 791 C CA . VAL A 1 112 ? 4.193 3.582 -21.579 1.00 97.56 112 VAL A CA 1
ATOM 792 C C . VAL A 1 112 ? 3.114 4.666 -21.543 1.00 97.56 112 VAL A C 1
ATOM 794 O O . VAL A 1 112 ? 2.420 4.795 -20.538 1.00 97.56 112 VAL A O 1
ATOM 797 N N . GLU A 1 113 ? 2.948 5.426 -22.625 1.00 97.12 113 GLU A N 1
ATOM 798 C CA . GLU A 1 113 ? 1.935 6.482 -22.718 1.00 97.12 113 GLU A CA 1
ATOM 799 C C . GLU A 1 113 ? 0.508 5.919 -22.650 1.00 97.12 113 GLU A C 1
ATOM 801 O O . GLU A 1 113 ? -0.324 6.399 -21.870 1.00 97.12 113 GLU A O 1
ATOM 806 N N . GLY A 1 114 ? 0.240 4.850 -23.408 1.00 98.00 114 GLY A N 1
ATOM 807 C CA . GLY A 1 114 ? -1.057 4.175 -23.403 1.00 98.00 114 GLY A CA 1
ATOM 808 C C . GLY A 1 114 ? -1.413 3.585 -22.035 1.00 98.00 114 GLY A C 1
ATOM 809 O O . GLY A 1 114 ? -2.537 3.761 -21.560 1.00 98.00 114 GLY A O 1
ATOM 810 N N . LEU A 1 115 ? -0.456 2.926 -21.370 1.00 97.94 115 LEU A N 1
ATOM 811 C CA . LEU A 1 115 ? -0.642 2.390 -20.018 1.00 97.94 115 LEU A CA 1
ATOM 812 C C . LEU A 1 115 ? -0.796 3.499 -18.979 1.00 97.94 115 LEU A C 1
ATOM 814 O O . LEU A 1 115 ? -1.687 3.414 -18.141 1.00 97.94 115 LEU A O 1
ATOM 818 N N . GLY A 1 116 ? 0.019 4.552 -19.049 1.00 97.12 116 GLY A N 1
ATOM 819 C CA . GLY A 1 116 ? -0.066 5.694 -18.138 1.00 97.12 116 GLY A CA 1
ATOM 820 C C . GLY A 1 116 ? -1.428 6.378 -18.185 1.00 97.12 116 GLY A C 1
ATOM 821 O O . GLY A 1 116 ? -2.001 6.686 -17.143 1.00 97.12 116 GLY A O 1
ATOM 822 N N . THR A 1 117 ? -1.988 6.529 -19.387 1.00 97.38 117 THR A N 1
ATOM 823 C CA . THR A 1 117 ? -3.340 7.067 -19.579 1.00 97.38 117 THR A CA 1
ATOM 824 C C . THR A 1 117 ? -4.397 6.126 -19.003 1.00 97.38 117 THR A C 1
ATOM 826 O O . THR A 1 117 ? -5.246 6.561 -18.221 1.00 97.38 117 THR A O 1
ATOM 829 N N . ARG A 1 118 ? -4.323 4.829 -19.338 1.00 98.06 118 ARG A N 1
ATOM 830 C CA . ARG A 1 118 ? -5.278 3.809 -18.874 1.00 98.06 118 ARG A CA 1
ATOM 831 C C . ARG A 1 118 ? -5.301 3.682 -17.352 1.00 98.06 118 ARG A C 1
ATOM 833 O O . ARG A 1 118 ? -6.371 3.549 -16.776 1.00 98.06 118 ARG A O 1
ATOM 840 N N . LEU A 1 119 ? -4.132 3.743 -16.721 1.00 97.44 119 LEU A N 1
ATOM 841 C CA . LEU A 1 119 ? -3.951 3.547 -15.282 1.00 97.44 119 LEU A CA 1
ATOM 842 C C . LEU A 1 119 ? -3.870 4.873 -14.509 1.00 97.44 119 LEU A C 1
ATOM 844 O O . LEU A 1 119 ? -3.444 4.900 -13.357 1.00 97.44 119 LEU A O 1
ATOM 848 N N . SER A 1 120 ? -4.271 5.991 -15.118 1.00 95.44 120 SER A N 1
ATOM 849 C CA . SER A 1 120 ? -4.239 7.314 -14.476 1.00 95.44 120 SER A CA 1
ATOM 850 C C . SER A 1 120 ? -5.129 7.411 -13.231 1.00 95.44 120 SER A C 1
ATOM 852 O O . SER A 1 120 ? -4.835 8.196 -12.331 1.00 95.44 120 SER A O 1
ATOM 854 N N . GLY A 1 121 ? -6.183 6.591 -13.163 1.00 93.62 121 GLY A N 1
ATOM 855 C CA . GLY A 1 121 ? -7.079 6.475 -12.013 1.00 93.62 121 GLY A CA 1
ATOM 856 C C . GLY A 1 121 ? -6.625 5.487 -10.936 1.00 93.62 121 GLY A C 1
ATOM 857 O O . GLY A 1 121 ? -7.283 5.404 -9.902 1.00 93.62 121 GLY A O 1
ATOM 858 N N . GLU A 1 122 ? -5.528 4.749 -11.144 1.00 96.31 122 GLU A N 1
ATOM 859 C CA . GLU A 1 122 ? -5.083 3.722 -10.198 1.00 96.31 122 GLU A CA 1
ATOM 860 C C . GLU A 1 122 ? -4.490 4.355 -8.928 1.00 96.31 122 GLU A C 1
ATOM 862 O O . GLU A 1 122 ? -3.391 4.924 -8.968 1.00 96.31 122 GLU A O 1
ATOM 867 N N . PRO A 1 123 ? -5.156 4.238 -7.763 1.00 92.12 123 PRO A N 1
ATOM 868 C CA . PRO A 1 123 ? -4.853 5.050 -6.581 1.00 92.12 123 PRO A CA 1
ATOM 869 C C . PRO A 1 123 ? -3.501 4.727 -5.936 1.00 92.12 123 PRO A C 1
ATOM 871 O O . PRO A 1 123 ? -3.001 5.494 -5.112 1.00 92.12 123 PRO A O 1
ATOM 874 N N . HIS A 1 124 ? -2.922 3.571 -6.259 1.00 95.38 124 HIS A N 1
ATOM 875 C CA . HIS A 1 124 ? -1.718 3.060 -5.608 1.00 95.38 124 HIS A CA 1
ATOM 876 C C . HIS A 1 124 ? -0.526 2.896 -6.546 1.00 95.38 124 HIS A C 1
ATOM 878 O O . HIS A 1 124 ? 0.591 2.734 -6.059 1.00 95.38 124 HIS A O 1
ATOM 884 N N . LEU A 1 125 ? -0.727 3.000 -7.863 1.00 97.06 125 LEU A N 1
ATOM 885 C CA . LEU A 1 125 ? 0.315 2.747 -8.858 1.00 97.06 125 LEU A CA 1
ATOM 886 C C . LEU A 1 125 ? 1.551 3.630 -8.636 1.00 97.06 125 LEU A C 1
ATOM 888 O O . LEU A 1 125 ? 2.666 3.131 -8.497 1.00 97.06 125 LEU A O 1
ATOM 892 N N . VAL A 1 126 ? 1.354 4.949 -8.568 1.00 97.38 126 VAL A N 1
ATOM 893 C CA . VAL A 1 126 ? 2.455 5.914 -8.408 1.00 97.38 126 VAL A CA 1
ATOM 894 C C . VAL A 1 126 ? 3.187 5.690 -7.085 1.00 97.38 126 VAL A C 1
ATOM 896 O O . VAL A 1 126 ? 4.415 5.636 -7.054 1.00 97.38 126 VAL A O 1
ATOM 899 N N . THR A 1 127 ? 2.436 5.521 -5.998 1.00 95.94 127 THR A N 1
ATOM 900 C CA . THR A 1 127 ? 2.984 5.313 -4.656 1.00 95.94 127 THR A CA 1
ATOM 901 C C . THR A 1 127 ? 3.799 4.024 -4.553 1.00 95.94 127 THR A C 1
ATOM 903 O O . THR A 1 127 ? 4.909 4.038 -4.023 1.00 95.94 127 THR A O 1
ATOM 906 N N . ASP A 1 128 ? 3.298 2.916 -5.092 1.00 97.88 128 ASP A N 1
ATOM 907 C CA . ASP A 1 128 ? 3.988 1.627 -5.030 1.00 97.88 128 ASP A CA 1
ATOM 908 C C . ASP A 1 128 ? 5.285 1.635 -5.847 1.00 97.88 128 ASP A C 1
ATOM 910 O O . ASP A 1 128 ? 6.326 1.151 -5.386 1.00 97.88 128 ASP A O 1
ATOM 914 N N . LEU A 1 129 ? 5.256 2.250 -7.035 1.00 97.88 129 LEU A N 1
ATOM 915 C CA . LEU A 1 129 ? 6.453 2.409 -7.857 1.00 97.88 129 LEU A CA 1
ATOM 916 C C . LEU A 1 129 ? 7.500 3.286 -7.162 1.00 97.88 129 LEU A C 1
ATOM 918 O O . LEU A 1 129 ? 8.674 2.908 -7.152 1.00 97.88 129 LEU A O 1
ATOM 922 N N . LEU A 1 130 ? 7.091 4.385 -6.518 1.00 96.75 130 LEU A N 1
ATOM 923 C CA . LEU A 1 130 ? 7.978 5.239 -5.717 1.00 96.75 130 LEU A CA 1
ATOM 924 C C . LEU A 1 130 ? 8.582 4.508 -4.522 1.00 96.75 130 LEU A C 1
ATOM 926 O O . LEU A 1 130 ? 9.769 4.674 -4.240 1.00 96.75 130 LEU A O 1
ATOM 930 N N . ARG A 1 131 ? 7.810 3.654 -3.843 1.00 96.06 131 ARG A N 1
ATOM 931 C CA . ARG A 1 131 ? 8.298 2.885 -2.689 1.00 96.06 131 ARG A CA 1
ATOM 932 C C . ARG A 1 131 ? 9.441 1.941 -3.068 1.00 96.06 131 ARG A C 1
ATOM 934 O O . ARG A 1 131 ? 10.371 1.748 -2.278 1.00 96.06 131 ARG A O 1
ATOM 941 N N . ALA A 1 132 ? 9.397 1.389 -4.281 1.00 97.31 132 ALA A N 1
ATOM 942 C CA . ALA A 1 132 ? 10.487 0.610 -4.864 1.00 97.31 132 ALA A CA 1
ATOM 943 C C . ALA A 1 132 ? 11.608 1.480 -5.479 1.00 97.31 132 ALA A C 1
ATOM 945 O O . ALA A 1 132 ? 12.729 0.998 -5.632 1.00 97.31 132 ALA A O 1
ATOM 946 N N . ARG A 1 133 ? 11.325 2.741 -5.837 1.00 97.38 133 ARG A N 1
ATOM 947 C CA . ARG A 1 133 ? 12.207 3.630 -6.620 1.00 97.38 133 ARG A CA 1
ATOM 948 C C . ARG A 1 133 ? 12.244 5.046 -6.040 1.00 97.38 133 ARG A C 1
ATOM 950 O O . ARG A 1 133 ? 11.813 5.999 -6.694 1.00 97.38 133 ARG A O 1
ATOM 957 N N . PRO A 1 134 ? 12.800 5.228 -4.832 1.00 95.50 134 PRO A N 1
ATOM 958 C CA . PRO A 1 134 ? 12.788 6.523 -4.156 1.00 95.50 134 PRO A CA 1
ATOM 959 C C . PRO A 1 134 ? 13.574 7.616 -4.898 1.00 95.50 134 PRO A C 1
ATOM 961 O O . PRO A 1 134 ? 13.436 8.782 -4.572 1.00 95.50 134 PRO A O 1
ATOM 964 N N . TRP A 1 135 ? 14.379 7.287 -5.912 1.00 96.00 135 TRP A N 1
ATOM 965 C CA . TRP A 1 135 ? 15.049 8.281 -6.761 1.00 96.00 135 TRP A CA 1
ATOM 966 C C . TRP A 1 135 ? 14.134 8.914 -7.825 1.00 96.00 135 TRP A C 1
ATOM 968 O O . TRP A 1 135 ? 14.590 9.786 -8.557 1.00 96.00 135 TRP A O 1
ATOM 978 N N . LEU A 1 136 ? 12.872 8.485 -7.946 1.00 96.50 136 LEU A N 1
ATOM 979 C CA . LEU A 1 136 ? 11.911 9.002 -8.932 1.00 96.50 136 LEU A CA 1
ATOM 980 C C . LEU A 1 136 ? 10.892 9.987 -8.336 1.00 96.50 136 LEU A C 1
ATOM 982 O O . LEU A 1 136 ? 9.832 10.187 -8.925 1.00 96.50 136 LEU A O 1
ATOM 986 N N . MET A 1 137 ? 11.185 10.613 -7.187 1.00 94.19 137 MET A N 1
ATOM 987 C CA . MET A 1 137 ? 10.236 11.509 -6.498 1.00 94.19 137 MET A CA 1
ATOM 988 C C . MET A 1 137 ? 9.699 12.632 -7.391 1.00 94.19 137 MET A C 1
ATOM 990 O O . MET A 1 137 ? 8.520 12.961 -7.312 1.00 94.19 137 MET A O 1
ATOM 994 N N . GLU A 1 138 ? 10.525 13.181 -8.282 1.00 93.75 138 GLU A N 1
ATOM 995 C CA . GLU A 1 138 ? 10.115 14.248 -9.205 1.00 93.75 138 GLU A CA 1
ATOM 996 C C . GLU A 1 138 ? 8.980 13.821 -10.147 1.00 93.75 138 GLU A C 1
ATOM 998 O O . GLU A 1 138 ? 8.158 14.643 -10.541 1.00 93.75 138 GLU A O 1
ATOM 1003 N N . ALA A 1 139 ? 8.885 12.529 -10.476 1.00 94.19 139 ALA A N 1
ATOM 1004 C CA . ALA A 1 139 ? 7.840 12.010 -11.350 1.00 94.19 139 ALA A CA 1
ATOM 1005 C C . ALA A 1 139 ? 6.482 11.853 -10.641 1.00 94.19 139 ALA A C 1
ATOM 1007 O O . ALA A 1 139 ? 5.475 11.620 -11.309 1.00 94.19 139 ALA A O 1
ATOM 1008 N N . GLN A 1 140 ? 6.428 11.992 -9.310 1.00 92.62 140 GLN A N 1
ATOM 1009 C CA . GLN A 1 140 ? 5.196 11.850 -8.528 1.00 92.62 140 GLN A CA 1
ATOM 1010 C C . GLN A 1 140 ? 4.124 12.868 -8.937 1.00 92.62 140 GLN A C 1
ATOM 1012 O O . GLN A 1 140 ? 2.946 12.524 -9.023 1.00 92.62 140 GLN A O 1
ATOM 1017 N N . THR A 1 141 ? 4.522 14.115 -9.195 1.00 91.88 141 THR A N 1
ATOM 1018 C CA 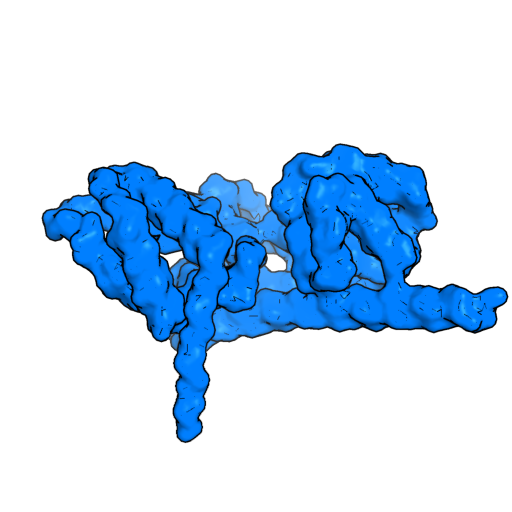. THR A 1 141 ? 3.602 15.222 -9.507 1.00 91.88 141 THR A CA 1
ATOM 1019 C C . THR A 1 141 ? 2.955 15.087 -10.884 1.00 91.88 141 THR A C 1
ATOM 1021 O O . THR A 1 141 ? 1.869 15.614 -11.098 1.00 91.88 141 THR A O 1
ATOM 1024 N N . GLY A 1 142 ? 3.588 14.352 -11.803 1.00 92.38 142 GLY A N 1
ATOM 1025 C CA . GLY A 1 142 ? 3.075 14.102 -13.151 1.00 92.38 142 GLY A CA 1
ATOM 1026 C C . GLY A 1 142 ? 2.176 12.864 -13.278 1.00 92.38 142 GLY A C 1
ATOM 1027 O O . GLY A 1 142 ? 1.803 12.497 -14.392 1.00 92.38 142 GLY A O 1
ATOM 1028 N N . GLY A 1 143 ? 1.843 12.197 -12.167 1.00 95.06 143 GLY A N 1
ATOM 1029 C CA . GLY A 1 143 ? 0.932 11.049 -12.147 1.00 95.06 143 GLY A CA 1
ATOM 1030 C C . GLY A 1 143 ? 1.487 9.776 -12.803 1.00 95.06 143 GLY A C 1
ATOM 1031 O O . GLY A 1 143 ? 2.698 9.598 -12.952 1.00 95.06 143 GLY A O 1
ATOM 1032 N N . ALA A 1 144 ? 0.588 8.860 -13.182 1.00 96.38 144 ALA A N 1
ATOM 1033 C CA . ALA A 1 144 ? 0.941 7.533 -13.696 1.00 96.38 144 ALA A CA 1
ATOM 1034 C C . ALA A 1 144 ? 1.804 7.588 -14.968 1.00 96.38 144 ALA A C 1
ATOM 1036 O O . ALA A 1 144 ? 2.825 6.906 -15.044 1.00 96.38 144 ALA A O 1
ATOM 1037 N N . THR A 1 145 ? 1.449 8.435 -15.939 1.00 96.69 145 THR A N 1
ATOM 1038 C CA . THR A 1 145 ? 2.201 8.577 -17.197 1.00 96.69 145 THR A CA 1
ATOM 1039 C C . THR A 1 145 ? 3.629 9.064 -16.962 1.00 96.69 145 THR A C 1
ATOM 1041 O O . THR A 1 145 ? 4.574 8.465 -17.479 1.00 96.69 145 THR A O 1
ATOM 1044 N N . ALA A 1 146 ? 3.819 10.106 -16.144 1.00 97.31 146 ALA A N 1
ATOM 1045 C CA . ALA A 1 146 ? 5.158 10.601 -15.828 1.00 97.31 146 ALA A CA 1
ATOM 1046 C C . ALA A 1 146 ? 5.978 9.561 -15.054 1.00 97.31 146 ALA A C 1
ATOM 1048 O O . ALA A 1 146 ? 7.159 9.373 -15.357 1.00 97.31 146 ALA A O 1
ATOM 1049 N N . MET A 1 147 ? 5.346 8.855 -14.108 1.00 98.00 147 MET A N 1
ATOM 1050 C CA . MET A 1 147 ? 5.977 7.796 -13.324 1.00 98.00 147 MET A CA 1
ATOM 1051 C C . MET A 1 147 ? 6.452 6.637 -14.204 1.00 98.00 147 MET A C 1
ATOM 1053 O O . MET A 1 147 ? 7.634 6.300 -14.179 1.00 98.00 147 MET A O 1
ATOM 1057 N N . LEU A 1 148 ? 5.575 6.061 -15.029 1.00 97.94 148 LEU A N 1
ATOM 1058 C CA . LEU A 1 148 ? 5.940 4.962 -15.928 1.00 97.94 148 LEU A CA 1
ATOM 1059 C C . LEU A 1 148 ? 6.997 5.399 -16.952 1.00 97.94 148 LEU A C 1
ATOM 1061 O O . LEU A 1 148 ? 7.939 4.654 -17.218 1.00 97.94 148 LEU A O 1
ATOM 1065 N N . GLY A 1 149 ? 6.908 6.632 -17.460 1.00 97.56 149 GLY A N 1
ATOM 1066 C CA . GLY A 1 149 ? 7.944 7.226 -18.307 1.00 97.56 149 GLY A CA 1
ATOM 1067 C C . GLY A 1 149 ? 9.296 7.326 -17.610 1.00 97.56 149 GLY A C 1
ATOM 1068 O O . GLY A 1 149 ? 10.326 7.019 -18.212 1.00 97.56 149 GLY A O 1
ATOM 1069 N N . ALA A 1 150 ? 9.312 7.735 -16.343 1.00 97.81 150 ALA A N 1
ATOM 1070 C CA . ALA A 1 150 ? 10.535 7.835 -15.559 1.00 97.81 150 ALA A CA 1
ATOM 1071 C C . ALA A 1 150 ? 11.153 6.455 -15.286 1.00 97.81 150 ALA A C 1
ATOM 1073 O O . ALA A 1 150 ? 12.352 6.287 -15.513 1.00 97.81 150 ALA A O 1
ATOM 1074 N N . VAL A 1 151 ? 10.333 5.468 -14.906 1.00 97.81 151 VAL A N 1
ATOM 1075 C CA . VAL A 1 151 ? 10.759 4.072 -14.709 1.00 97.81 151 VAL A CA 1
ATOM 1076 C C . VAL A 1 151 ? 11.356 3.499 -15.993 1.00 97.81 151 VAL A C 1
ATOM 1078 O O . VAL A 1 151 ? 12.478 2.996 -15.977 1.00 97.81 151 VAL A O 1
ATOM 1081 N N . PHE A 1 152 ? 10.660 3.636 -17.126 1.00 96.94 152 PHE A N 1
ATOM 1082 C CA . PHE A 1 152 ? 11.134 3.122 -18.412 1.00 96.94 152 PHE A CA 1
ATOM 1083 C C . PHE A 1 152 ? 1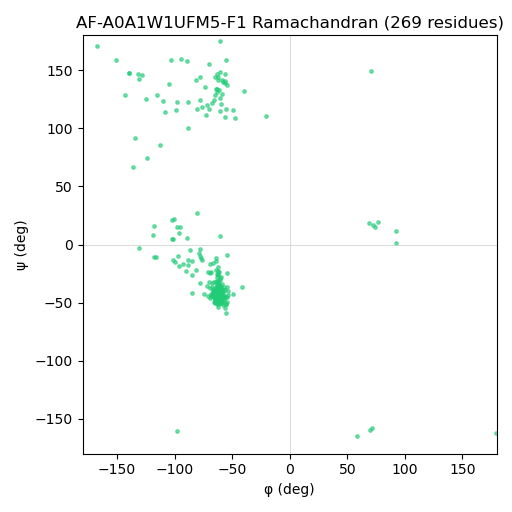2.477 3.745 -18.825 1.00 96.94 152 PHE A C 1
ATOM 1085 O O . PHE A 1 152 ? 13.384 3.038 -19.262 1.00 96.94 152 PHE A O 1
ATOM 1092 N N . ARG A 1 153 ? 12.662 5.058 -18.623 1.00 96.19 153 ARG A N 1
ATOM 1093 C CA . ARG A 1 153 ? 13.944 5.730 -18.908 1.00 96.19 153 ARG A CA 1
ATOM 1094 C C . ARG A 1 153 ? 15.086 5.263 -17.998 1.00 96.19 153 ARG A C 1
ATOM 1096 O O . ARG A 1 153 ? 16.238 5.271 -18.440 1.00 96.19 153 ARG A O 1
ATOM 1103 N N . SER A 1 154 ? 14.796 4.893 -16.746 1.00 95.62 154 SER A N 1
ATOM 1104 C CA . SER A 1 154 ? 15.817 4.476 -15.775 1.00 95.62 154 SER A CA 1
ATOM 1105 C C . SER A 1 154 ? 16.129 2.982 -15.776 1.00 95.62 154 SER A C 1
ATOM 1107 O O . SER A 1 154 ? 17.209 2.617 -15.323 1.00 95.62 154 SER A O 1
ATOM 1109 N N . GLU A 1 155 ? 15.216 2.130 -16.243 1.00 94.31 155 GLU A N 1
ATOM 1110 C CA . GLU A 1 155 ? 15.315 0.666 -16.103 1.00 94.31 155 GLU A CA 1
ATOM 1111 C C . GLU A 1 155 ? 15.073 -0.113 -17.408 1.00 94.31 155 GLU A C 1
ATOM 1113 O O . GLU A 1 155 ? 15.241 -1.336 -17.424 1.00 94.31 155 GLU A O 1
ATOM 1118 N N . TRP A 1 156 ? 14.750 0.577 -18.509 1.00 91.00 156 TRP A N 1
ATOM 1119 C CA . TRP A 1 156 ? 14.420 -0.005 -19.817 1.00 91.00 156 TRP A CA 1
ATOM 1120 C C . TRP A 1 156 ? 13.223 -0.975 -19.759 1.00 91.00 156 TRP A C 1
ATOM 1122 O O . TRP A 1 156 ? 12.458 -0.959 -18.795 1.00 91.00 156 TRP A O 1
ATOM 1132 N N . ALA A 1 157 ? 13.030 -1.786 -20.804 1.00 93.00 157 ALA A N 1
ATOM 1133 C CA . ALA A 1 157 ? 11.914 -2.714 -20.960 1.00 93.00 157 ALA A CA 1
ATOM 1134 C C . ALA A 1 157 ? 11.769 -3.722 -19.805 1.00 93.00 157 ALA A C 1
ATOM 1136 O O . ALA A 1 157 ? 12.761 -4.163 -19.212 1.00 93.00 157 ALA A O 1
ATOM 1137 N N . GLY A 1 158 ? 10.521 -4.088 -19.517 1.00 96.44 158 GLY A N 1
ATOM 1138 C CA . GLY A 1 158 ? 10.135 -4.986 -18.433 1.00 96.44 158 GLY A CA 1
ATOM 1139 C C . GLY A 1 158 ? 8.620 -5.170 -18.364 1.00 96.44 158 GLY A C 1
ATOM 1140 O O . GLY A 1 158 ? 7.901 -4.856 -19.305 1.00 96.44 158 GLY A O 1
ATOM 1141 N N . PHE A 1 159 ? 8.131 -5.658 -17.231 1.00 98.12 159 PHE A N 1
ATOM 1142 C CA . PHE A 1 159 ? 6.720 -5.923 -16.980 1.00 98.12 159 PHE A CA 1
ATOM 1143 C C . PHE A 1 159 ? 6.202 -5.019 -15.868 1.00 98.12 159 PHE A C 1
ATOM 1145 O O . PHE A 1 159 ? 6.767 -4.991 -14.770 1.00 98.12 159 PHE A O 1
ATOM 1152 N N . LEU A 1 160 ? 5.092 -4.335 -16.128 1.00 98.56 160 LEU A N 1
ATOM 1153 C CA . LEU A 1 160 ? 4.271 -3.727 -15.088 1.00 98.56 160 LEU A CA 1
ATOM 1154 C C . LEU A 1 160 ? 3.246 -4.763 -14.625 1.00 98.56 160 LEU A C 1
ATOM 1156 O O . LEU A 1 160 ? 2.483 -5.281 -15.437 1.00 98.56 160 LEU A O 1
ATOM 1160 N N . VAL A 1 161 ? 3.233 -5.075 -13.333 1.00 98.44 161 VAL A N 1
ATOM 1161 C CA . VAL A 1 161 ? 2.389 -6.130 -12.763 1.00 98.44 161 VAL A CA 1
ATOM 1162 C C . VAL A 1 161 ? 1.583 -5.633 -11.571 1.00 98.44 161 VAL A C 1
ATOM 1164 O O . VAL A 1 161 ? 2.081 -4.838 -10.772 1.00 98.44 161 VAL A O 1
ATOM 1167 N N . LEU A 1 162 ? 0.373 -6.169 -11.422 1.00 98.38 162 LEU A N 1
ATOM 1168 C CA . LEU A 1 162 ? -0.431 -6.075 -10.206 1.00 98.38 162 LEU A CA 1
ATOM 1169 C C . LEU A 1 162 ? -0.460 -7.453 -9.535 1.00 98.38 162 LEU A C 1
ATOM 1171 O O . LEU A 1 162 ? -0.973 -8.427 -10.098 1.00 98.38 162 LEU A O 1
ATOM 1175 N N . LEU A 1 163 ? 0.134 -7.554 -8.345 1.00 97.62 163 LEU A N 1
ATOM 1176 C CA . LEU A 1 163 ? 0.182 -8.803 -7.583 1.00 97.62 163 LEU A CA 1
ATOM 1177 C C . LEU A 1 163 ? -1.061 -8.894 -6.701 1.00 97.62 163 LEU A C 1
ATOM 1179 O O . LEU A 1 163 ? -1.082 -8.284 -5.644 1.00 97.62 163 LEU A O 1
ATOM 1183 N N . GLY A 1 164 ? -2.074 -9.655 -7.112 1.00 95.94 164 GLY A N 1
ATOM 1184 C CA . GLY A 1 164 ? -3.378 -9.711 -6.450 1.00 95.94 164 GLY A CA 1
ATOM 1185 C C . GLY A 1 164 ? -4.202 -8.430 -6.629 1.00 95.94 164 GLY A C 1
ATOM 1186 O O . GLY A 1 164 ? -3.664 -7.332 -6.718 1.00 95.94 164 GLY A O 1
ATOM 1187 N N . GLU A 1 165 ? -5.527 -8.551 -6.645 1.00 94.94 165 GLU A N 1
ATOM 1188 C CA . GLU A 1 165 ? -6.437 -7.430 -6.958 1.00 94.94 165 GLU A CA 1
ATOM 1189 C C . GLU A 1 165 ? -6.349 -6.245 -5.978 1.00 94.94 165 GLU A C 1
ATOM 1191 O O . GLU A 1 165 ? -6.679 -5.119 -6.328 1.00 94.94 165 GLU A O 1
ATOM 1196 N N . PHE A 1 166 ? -5.888 -6.494 -4.749 1.00 94.62 166 PHE A N 1
ATOM 1197 C CA . PHE A 1 166 ? -5.717 -5.484 -3.693 1.00 94.62 166 PHE A CA 1
ATOM 1198 C C . PHE A 1 166 ? -4.255 -5.335 -3.261 1.00 94.62 166 PHE A C 1
ATOM 1200 O O . PHE A 1 166 ? -3.960 -4.825 -2.175 1.00 94.62 166 PHE A O 1
ATOM 1207 N N . GLY A 1 167 ? -3.328 -5.850 -4.063 1.00 95.94 167 GLY A N 1
ATOM 1208 C CA . GLY A 1 167 ? -1.924 -5.877 -3.709 1.00 95.94 167 GLY A CA 1
ATOM 1209 C C . GLY A 1 167 ? -1.102 -4.743 -4.307 1.00 95.94 167 GLY A C 1
ATOM 1210 O O . GLY A 1 167 ? -1.626 -3.669 -4.614 1.00 95.94 167 GLY A O 1
ATOM 1211 N N . PRO A 1 168 ? 0.223 -4.933 -4.361 1.00 97.62 168 PRO A N 1
ATOM 1212 C CA . PRO A 1 168 ? 1.143 -3.930 -4.865 1.00 97.62 168 PRO A CA 1
ATOM 1213 C C . PRO A 1 168 ? 1.210 -3.927 -6.392 1.00 97.62 168 PRO A C 1
ATOM 1215 O O . PRO A 1 168 ? 1.314 -4.984 -7.028 1.00 97.62 168 PRO A O 1
ATOM 1218 N N . TRP A 1 169 ? 1.304 -2.726 -6.955 1.00 98.31 169 TRP A N 1
ATOM 1219 C CA . TRP A 1 169 ? 1.884 -2.536 -8.280 1.00 98.31 169 TRP A CA 1
ATOM 1220 C C . TRP A 1 169 ? 3.408 -2.690 -8.212 1.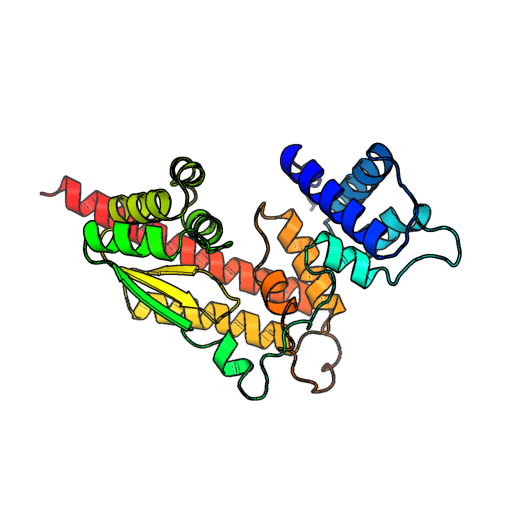00 98.31 169 TRP A C 1
ATOM 1222 O O . TRP A 1 169 ? 4.070 -2.152 -7.323 1.00 98.31 169 TRP A O 1
ATOM 1232 N N . ALA A 1 170 ? 3.996 -3.413 -9.162 1.00 98.06 170 ALA A N 1
ATOM 1233 C CA . ALA A 1 170 ? 5.443 -3.557 -9.273 1.00 98.06 170 ALA A CA 1
ATOM 1234 C C . ALA A 1 170 ? 5.892 -3.493 -10.734 1.00 98.06 170 ALA A C 1
ATOM 1236 O O . ALA A 1 170 ? 5.194 -3.941 -11.635 1.00 98.06 170 ALA A O 1
ATOM 1237 N N . TYR A 1 171 ? 7.091 -2.960 -10.957 1.00 98.44 171 TYR A N 1
ATOM 1238 C CA . TYR A 1 171 ? 7.776 -3.038 -12.244 1.00 98.44 171 TYR A CA 1
ATOM 1239 C C . TYR A 1 171 ? 8.971 -3.979 -12.109 1.00 98.44 171 TYR A C 1
ATOM 1241 O O . TYR A 1 171 ? 9.811 -3.773 -11.224 1.00 98.44 171 TYR A O 1
ATOM 1249 N N . VAL A 1 172 ? 9.025 -5.017 -12.941 1.00 97.81 172 VAL A N 1
ATOM 1250 C CA . VAL A 1 172 ? 10.017 -6.103 -12.877 1.00 97.81 172 VAL A CA 1
ATOM 1251 C C . VAL A 1 172 ? 10.628 -6.352 -14.250 1.00 97.81 172 VAL A C 1
ATOM 1253 O O . VAL A 1 172 ? 9.939 -6.297 -15.257 1.00 97.81 172 VAL A O 1
ATOM 1256 N N . SER A 1 173 ? 11.921 -6.658 -14.319 1.00 94.94 173 SER A N 1
ATOM 1257 C CA . SER A 1 173 ? 12.625 -6.869 -15.595 1.00 94.94 173 SER A CA 1
ATOM 1258 C C . SER A 1 173 ? 12.562 -8.311 -16.108 1.00 94.94 173 SER A C 1
ATOM 1260 O O . SER A 1 173 ? 12.927 -8.570 -17.251 1.00 94.94 173 SER A O 1
ATOM 1262 N N . SER A 1 174 ? 12.138 -9.270 -15.277 1.00 95.88 174 SER A N 1
ATOM 1263 C CA . SER A 1 174 ? 12.146 -10.693 -15.622 1.00 95.88 174 SER A CA 1
ATOM 1264 C C . SER A 1 174 ? 11.042 -11.486 -14.919 1.00 95.88 174 SER A C 1
ATOM 1266 O O . SER A 1 174 ? 10.556 -11.115 -13.847 1.00 95.88 174 SER A O 1
ATOM 1268 N N . VAL A 1 175 ? 10.695 -12.647 -15.483 1.00 96.62 175 VAL A N 1
ATOM 1269 C CA . VAL A 1 175 ? 9.775 -13.608 -14.848 1.00 96.62 175 VAL A CA 1
ATOM 1270 C C . VAL A 1 175 ? 10.348 -14.145 -13.529 1.00 96.62 175 VAL A C 1
ATOM 1272 O O . VAL A 1 175 ? 9.605 -14.374 -12.577 1.00 96.62 175 VAL A O 1
ATOM 1275 N N . ALA A 1 176 ? 11.670 -14.307 -13.424 1.00 97.00 176 ALA A N 1
ATOM 1276 C CA . ALA A 1 176 ? 12.310 -14.744 -12.184 1.00 97.00 176 ALA A CA 1
ATOM 1277 C C . ALA A 1 176 ? 12.134 -13.711 -11.055 1.00 97.00 176 ALA A C 1
ATOM 1279 O O . ALA A 1 176 ? 11.872 -14.077 -9.902 1.00 97.00 176 ALA A O 1
ATOM 1280 N N . ASP A 1 177 ? 12.228 -12.420 -11.386 1.00 96.94 177 ASP A N 1
ATOM 1281 C CA . ASP A 1 177 ? 11.972 -11.330 -10.445 1.00 96.94 177 ASP A CA 1
ATOM 1282 C C . ASP A 1 177 ? 10.502 -11.253 -10.044 1.00 96.94 177 ASP A C 1
ATOM 1284 O O . ASP A 1 177 ? 10.212 -11.148 -8.847 1.00 96.94 177 ASP A O 1
ATOM 1288 N N . LEU A 1 178 ? 9.591 -11.417 -11.010 1.00 97.56 178 LEU A N 1
ATOM 1289 C CA . LEU A 1 178 ? 8.155 -11.534 -10.763 1.00 97.56 178 LEU A CA 1
ATOM 1290 C C . LEU A 1 178 ? 7.845 -12.661 -9.771 1.00 97.56 178 LEU A C 1
ATOM 1292 O O . LEU A 1 178 ? 7.156 -12.449 -8.773 1.00 97.56 178 LEU A O 1
ATOM 1296 N N . GLN A 1 179 ? 8.378 -13.860 -10.009 1.00 97.38 179 GLN A N 1
ATOM 1297 C CA . GLN A 1 179 ? 8.168 -15.015 -9.136 1.00 97.38 179 GLN A CA 1
ATOM 1298 C C . GLN A 1 179 ? 8.717 -14.774 -7.726 1.00 97.38 179 GLN A C 1
ATOM 1300 O O . GLN A 1 179 ? 8.110 -15.206 -6.744 1.00 97.38 179 GLN A O 1
ATOM 1305 N N . ARG A 1 180 ? 9.856 -14.079 -7.598 1.00 97.38 180 ARG A N 1
ATOM 1306 C CA . ARG A 1 180 ? 10.434 -13.729 -6.295 1.00 97.38 180 ARG A CA 1
ATOM 1307 C C . ARG A 1 180 ? 9.521 -12.782 -5.517 1.00 97.38 180 ARG A C 1
ATOM 1309 O O . ARG A 1 180 ? 9.218 -13.079 -4.362 1.00 97.38 180 ARG A O 1
ATOM 1316 N N . LEU A 1 181 ? 9.055 -11.698 -6.138 1.00 97.88 181 LEU A N 1
ATOM 1317 C CA . LEU A 1 181 ? 8.124 -10.765 -5.494 1.00 97.88 181 LEU A CA 1
ATOM 1318 C C . LEU A 1 181 ? 6.790 -11.434 -5.157 1.00 97.88 181 LEU A C 1
ATOM 1320 O O . LEU A 1 181 ? 6.292 -11.270 -4.045 1.00 97.88 181 LEU A O 1
ATOM 1324 N N . SER A 1 182 ? 6.270 -12.263 -6.064 1.00 97.44 182 SER A N 1
ATOM 1325 C CA . SER A 1 182 ? 5.032 -13.021 -5.852 1.00 97.44 182 SER A CA 1
ATOM 1326 C C . SER A 1 182 ? 5.122 -13.930 -4.623 1.00 97.44 182 SER A C 1
ATOM 1328 O O . SER A 1 182 ? 4.169 -14.009 -3.855 1.00 97.44 182 SER A O 1
ATOM 1330 N N . ARG A 1 183 ? 6.272 -14.579 -4.376 1.00 97.50 183 ARG A N 1
ATOM 1331 C CA . ARG A 1 183 ? 6.484 -15.393 -3.162 1.00 97.50 183 ARG A CA 1
ATOM 1332 C C . ARG A 1 183 ? 6.488 -14.555 -1.884 1.00 97.50 183 ARG A C 1
ATOM 1334 O O . ARG A 1 183 ? 5.877 -14.968 -0.902 1.00 97.50 183 ARG A O 1
ATOM 1341 N N . HIS A 1 184 ? 7.150 -13.396 -1.887 1.00 97.81 184 HIS A N 1
ATOM 1342 C CA . HIS A 1 184 ? 7.140 -12.493 -0.731 1.00 97.81 184 HIS A CA 1
ATOM 1343 C C . HIS A 1 184 ? 5.725 -11.993 -0.423 1.00 97.81 184 HIS A C 1
ATOM 1345 O O . HIS A 1 184 ? 5.288 -12.057 0.725 1.00 97.81 184 HIS A O 1
ATOM 1351 N N . TYR A 1 185 ? 4.997 -11.554 -1.452 1.00 97.88 185 TYR A N 1
ATOM 1352 C CA . TYR A 1 185 ? 3.634 -11.062 -1.294 1.00 97.88 185 TYR A CA 1
ATOM 1353 C C . TYR A 1 185 ? 2.664 -12.170 -0.863 1.00 97.88 185 TYR A C 1
ATOM 1355 O O . TYR A 1 185 ? 1.911 -11.985 0.090 1.00 97.88 185 TYR A O 1
ATOM 1363 N N . ARG A 1 186 ? 2.748 -13.364 -1.464 1.00 96.44 186 ARG A N 1
ATOM 1364 C CA . ARG A 1 186 ? 1.976 -14.533 -1.021 1.00 96.44 186 ARG A CA 1
ATOM 1365 C C . ARG A 1 186 ? 2.226 -14.854 0.451 1.00 96.44 186 ARG A C 1
ATOM 1367 O O . ARG A 1 186 ? 1.269 -15.055 1.188 1.00 96.44 186 ARG A O 1
ATOM 1374 N N . GLY A 1 187 ? 3.486 -14.844 0.894 1.00 96.00 187 GLY A N 1
ATOM 1375 C CA . GLY A 1 187 ? 3.826 -15.069 2.301 1.00 96.00 187 GLY A CA 1
ATOM 1376 C C . GLY A 1 187 ? 3.153 -14.064 3.243 1.00 96.00 187 GLY A C 1
ATOM 1377 O O . GLY A 1 187 ? 2.656 -14.456 4.298 1.00 96.00 187 GLY A O 1
ATOM 1378 N N . LEU A 1 188 ? 3.073 -12.788 2.842 1.00 96.81 188 LEU A N 1
ATOM 1379 C CA . LEU A 1 188 ? 2.328 -11.761 3.575 1.00 96.81 188 LEU A CA 1
ATOM 1380 C C . LEU A 1 188 ? 0.830 -12.086 3.644 1.00 96.81 188 LEU A C 1
ATOM 1382 O O . LEU A 1 188 ? 0.274 -12.094 4.740 1.00 96.81 188 LEU A O 1
ATOM 1386 N N . VAL A 1 189 ? 0.190 -12.384 2.509 1.00 95.69 189 VAL A N 1
ATOM 1387 C CA . VAL A 1 189 ? -1.251 -12.696 2.437 1.00 95.69 189 VAL A CA 1
ATOM 1388 C C . VAL A 1 189 ? -1.593 -13.931 3.275 1.00 95.69 189 VAL A C 1
ATOM 1390 O O . VAL A 1 189 ? -2.518 -13.894 4.087 1.00 95.69 189 VAL A O 1
ATOM 1393 N N . GLU A 1 190 ? -0.819 -15.010 3.142 1.00 93.50 190 GLU A N 1
ATOM 1394 C CA . GLU A 1 190 ? -1.011 -16.245 3.906 1.00 93.50 190 GLU A CA 1
ATOM 1395 C C . GLU A 1 190 ? -0.884 -15.999 5.414 1.00 93.50 190 GLU A C 1
ATOM 1397 O O . GLU A 1 190 ? -1.753 -16.417 6.187 1.00 93.50 190 GLU A O 1
ATOM 1402 N N . ALA A 1 191 ? 0.161 -15.288 5.847 1.00 93.25 191 ALA A N 1
ATOM 1403 C CA . ALA A 1 191 ? 0.353 -14.955 7.255 1.00 93.25 191 ALA A CA 1
ATOM 1404 C C . ALA A 1 191 ? -0.778 -14.060 7.781 1.00 93.25 191 ALA A C 1
ATOM 1406 O O . ALA A 1 191 ? -1.303 -14.300 8.871 1.00 93.25 191 ALA A O 1
ATOM 1407 N N . ALA A 1 192 ? -1.187 -13.059 7.000 1.00 93.38 192 ALA A N 1
ATOM 1408 C CA . ALA A 1 192 ? -2.231 -12.117 7.375 1.00 93.38 192 ALA A CA 1
ATOM 1409 C C . ALA A 1 192 ? -3.602 -12.810 7.487 1.00 93.38 192 ALA A C 1
ATOM 1411 O O . ALA A 1 192 ? -4.321 -12.584 8.464 1.00 93.38 192 ALA A O 1
ATOM 1412 N N . SER A 1 193 ? -3.909 -13.751 6.583 1.00 92.06 193 SER A N 1
ATOM 1413 C CA . SER A 1 193 ? -5.191 -14.479 6.543 1.00 92.06 193 SER A CA 1
ATOM 1414 C C . SER A 1 193 ? -5.438 -15.341 7.786 1.00 92.06 193 SER A C 1
ATOM 1416 O O . SER A 1 193 ? -6.587 -15.547 8.181 1.00 92.06 193 SER A O 1
ATOM 1418 N N . ARG A 1 194 ? -4.355 -15.803 8.427 1.00 90.06 194 ARG A N 1
ATOM 1419 C CA . ARG A 1 194 ? -4.356 -16.646 9.636 1.00 90.06 194 ARG A CA 1
ATOM 1420 C C . ARG A 1 194 ? -4.168 -15.844 10.928 1.00 90.06 194 ARG A C 1
ATOM 1422 O O . ARG A 1 194 ? -4.285 -16.398 12.022 1.00 90.06 194 ARG A O 1
ATOM 1429 N N . CYS A 1 195 ? -3.832 -14.562 10.815 1.00 90.12 195 CYS A N 1
ATOM 1430 C CA . CYS A 1 195 ? -3.555 -13.685 11.943 1.00 90.12 195 CYS A CA 1
ATOM 1431 C C . CYS A 1 195 ? -4.864 -13.212 12.610 1.00 90.12 195 CYS A C 1
ATOM 1433 O O . CYS A 1 195 ? -5.841 -12.962 11.910 1.00 90.12 195 CYS A O 1
ATOM 1435 N N . PRO A 1 196 ? -4.932 -13.044 13.943 1.00 89.19 196 PRO A N 1
ATOM 1436 C CA . PRO A 1 196 ? -6.065 -12.369 14.574 1.00 89.19 196 PRO A CA 1
ATOM 1437 C C . PRO A 1 196 ? -6.191 -10.898 14.117 1.00 89.19 196 PRO A C 1
ATOM 1439 O O . PRO A 1 196 ? -5.164 -10.222 14.009 1.00 89.19 196 PRO A O 1
ATOM 1442 N N . PRO A 1 197 ? -7.410 -10.342 13.954 1.00 89.69 197 PRO A N 1
ATOM 1443 C CA . PRO A 1 197 ? -7.602 -8.961 13.490 1.00 89.69 197 PRO A CA 1
ATOM 1444 C C . PRO A 1 197 ? -6.851 -7.900 14.305 1.00 89.69 197 PRO A C 1
ATOM 1446 O O . PRO A 1 197 ? -6.255 -6.990 13.739 1.00 89.69 197 PRO A O 1
ATOM 1449 N N . GLY A 1 198 ? -6.805 -8.044 15.634 1.00 90.44 198 GLY A N 1
ATOM 1450 C CA . GLY A 1 198 ? -6.073 -7.110 16.498 1.00 90.44 198 GLY A CA 1
ATOM 1451 C C . GLY A 1 198 ? -4.558 -7.108 16.262 1.00 90.44 198 GLY A C 1
ATOM 1452 O O . GLY A 1 198 ? -3.918 -6.072 16.390 1.00 90.44 198 GLY A O 1
ATOM 1453 N N . GLN A 1 199 ? -3.979 -8.244 15.866 1.00 92.44 199 GLN A N 1
ATOM 1454 C CA . GLN A 1 199 ? -2.552 -8.342 15.545 1.00 92.44 199 GLN A CA 1
ATOM 1455 C C . GLN A 1 199 ? -2.241 -7.765 14.155 1.00 92.44 199 GLN A C 1
ATOM 1457 O O . GLN A 1 199 ? -1.186 -7.166 13.963 1.00 92.44 199 GLN A O 1
ATOM 1462 N N . ALA A 1 200 ? -3.159 -7.890 13.193 1.00 93.62 200 ALA A N 1
ATOM 1463 C CA . 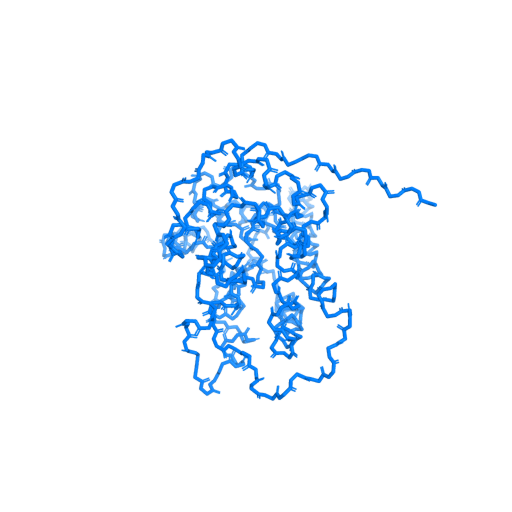ALA A 1 200 ? -3.031 -7.198 11.911 1.00 93.62 200 ALA A CA 1
ATOM 1464 C C . ALA A 1 200 ? -3.147 -5.675 12.075 1.00 93.62 200 ALA A C 1
ATOM 1466 O O . ALA A 1 200 ? -2.352 -4.945 11.489 1.00 93.62 200 ALA A O 1
ATOM 1467 N N . LEU A 1 201 ? -4.068 -5.204 12.928 1.00 94.25 201 LEU A N 1
ATOM 1468 C CA . LEU A 1 201 ? -4.185 -3.787 13.281 1.00 94.25 201 LEU A CA 1
ATOM 1469 C C . LEU A 1 201 ? -2.894 -3.264 13.920 1.00 94.25 201 LEU A C 1
ATOM 1471 O O . LEU A 1 201 ? -2.367 -2.244 13.486 1.00 94.25 201 LEU A O 1
ATOM 1475 N N . GLU A 1 202 ? -2.354 -3.983 14.906 1.00 94.50 202 GLU A N 1
ATOM 1476 C CA . GLU A 1 202 ? -1.078 -3.641 15.546 1.00 94.50 202 GLU A CA 1
ATOM 1477 C C . GLU A 1 202 ? 0.064 -3.535 14.520 1.00 94.50 202 GLU A C 1
ATOM 1479 O O . GLU A 1 202 ? 0.829 -2.572 14.540 1.00 94.50 202 GLU A O 1
ATOM 1484 N N . ALA A 1 203 ? 0.171 -4.491 13.589 1.00 95.12 203 ALA A N 1
ATOM 1485 C CA . ALA A 1 203 ? 1.177 -4.449 12.527 1.00 95.12 203 ALA A CA 1
ATOM 1486 C C . ALA A 1 203 ? 0.980 -3.250 11.587 1.00 95.12 203 ALA A C 1
ATOM 1488 O O . ALA A 1 203 ? 1.942 -2.552 11.270 1.00 95.12 203 ALA A O 1
ATOM 1489 N N . ALA A 1 204 ? -0.259 -2.986 11.168 1.00 95.62 204 ALA A N 1
ATOM 1490 C CA . ALA A 1 204 ? -0.591 -1.889 10.267 1.00 95.62 204 ALA A CA 1
ATOM 1491 C C . ALA A 1 204 ? -0.328 -0.511 10.895 1.00 95.62 204 ALA A C 1
ATOM 1493 O O . ALA A 1 204 ? 0.203 0.377 10.226 1.00 95.62 204 ALA A O 1
ATOM 1494 N N . LEU A 1 205 ? -0.635 -0.335 12.184 1.00 94.25 205 LEU A N 1
ATOM 1495 C CA . LEU A 1 205 ? -0.340 0.890 12.931 1.00 94.25 205 LEU A CA 1
ATOM 1496 C C . LEU A 1 205 ? 1.173 1.159 12.998 1.00 94.25 205 LEU A C 1
ATOM 1498 O O . LEU A 1 205 ? 1.615 2.268 12.690 1.00 94.25 205 LEU A O 1
ATOM 1502 N N . ARG A 1 206 ? 1.974 0.129 13.305 1.00 93.06 206 ARG A N 1
ATOM 1503 C CA . ARG A 1 206 ? 3.445 0.222 13.325 1.00 93.06 206 ARG A CA 1
ATOM 1504 C C . ARG A 1 206 ? 4.030 0.551 11.955 1.00 93.06 206 ARG A C 1
ATOM 1506 O O . ARG A 1 206 ? 4.807 1.493 11.838 1.00 93.06 206 ARG A O 1
ATOM 1513 N N . LEU A 1 207 ? 3.634 -0.199 10.924 1.00 93.50 207 LEU A N 1
ATOM 1514 C CA . LEU A 1 207 ? 4.093 0.017 9.547 1.00 93.50 207 LEU A CA 1
ATOM 1515 C C . LEU A 1 207 ? 3.729 1.406 9.047 1.00 93.50 207 LEU A C 1
ATOM 1517 O O . LEU A 1 207 ? 4.522 2.024 8.339 1.00 93.50 207 LEU A O 1
ATOM 1521 N N . THR A 1 208 ? 2.554 1.904 9.447 1.00 92.38 208 THR A N 1
ATOM 1522 C CA . THR A 1 208 ? 2.159 3.271 9.141 1.00 92.38 208 THR A CA 1
ATOM 1523 C C . THR A 1 208 ? 3.237 4.194 9.667 1.00 92.38 208 THR A C 1
ATOM 1525 O O . THR A 1 208 ? 3.876 4.811 8.844 1.00 92.38 208 THR A O 1
ATOM 1528 N N . LEU A 1 209 ? 3.585 4.223 10.956 1.00 89.25 209 LEU A N 1
ATOM 1529 C CA . LEU A 1 209 ? 4.629 5.132 11.472 1.00 89.25 209 LEU A CA 1
ATOM 1530 C C . LEU A 1 209 ? 6.002 5.067 10.780 1.00 89.25 209 LEU A C 1
ATOM 1532 O O . LEU A 1 209 ? 6.727 6.059 10.797 1.00 89.25 209 LEU A O 1
ATOM 1536 N N . GLN A 1 210 ? 6.355 3.946 10.158 1.00 86.25 210 GLN A N 1
ATOM 1537 C CA . GLN A 1 210 ? 7.651 3.762 9.502 1.00 86.25 210 GLN A CA 1
ATOM 1538 C C . GLN A 1 210 ? 7.693 4.299 8.065 1.00 86.25 210 GLN A C 1
ATOM 1540 O O . GLN A 1 210 ? 8.763 4.663 7.584 1.00 86.25 210 GLN A O 1
ATOM 1545 N N . ALA A 1 211 ? 6.553 4.367 7.369 1.00 82.19 211 ALA A N 1
ATOM 1546 C CA . ALA A 1 211 ? 6.488 4.786 5.967 1.00 82.19 211 ALA A CA 1
ATOM 1547 C C . ALA A 1 211 ? 5.385 5.837 5.739 1.00 82.19 211 ALA A C 1
ATOM 1549 O O . ALA A 1 211 ? 4.363 5.818 6.421 1.00 82.19 211 ALA A O 1
ATOM 1550 N N . PRO A 1 212 ? 5.563 6.797 4.819 1.00 74.75 212 PRO A N 1
ATOM 1551 C CA . PRO A 1 212 ? 4.513 7.771 4.510 1.00 74.75 212 PRO A CA 1
ATOM 1552 C C . PRO A 1 212 ? 3.306 7.123 3.809 1.00 74.75 212 PRO A C 1
ATOM 1554 O O . PRO A 1 212 ? 2.193 7.646 3.880 1.00 74.75 212 PRO A O 1
ATOM 1557 N N . ASP A 1 213 ? 3.526 5.980 3.162 1.00 86.25 213 ASP A N 1
ATOM 1558 C CA . ASP A 1 213 ? 2.551 5.313 2.309 1.00 86.25 213 ASP A CA 1
ATOM 1559 C C . ASP A 1 213 ? 1.663 4.328 3.069 1.00 86.25 213 ASP A C 1
ATOM 1561 O O . ASP A 1 213 ? 2.017 3.812 4.130 1.00 86.25 213 ASP A O 1
ATOM 1565 N N . LEU A 1 214 ? 0.497 4.037 2.488 1.00 89.44 214 LEU A N 1
ATOM 1566 C CA . LEU A 1 214 ? -0.440 3.069 3.044 1.00 89.44 214 LEU A CA 1
ATOM 1567 C C . LEU A 1 214 ? 0.168 1.653 3.019 1.00 89.44 214 LEU A C 1
ATOM 1569 O O . LEU A 1 214 ? 0.516 1.184 1.929 1.00 89.44 214 LEU A O 1
ATOM 1573 N N . PRO A 1 215 ? 0.257 0.951 4.165 1.00 94.25 215 PRO A N 1
ATOM 1574 C CA . PRO A 1 215 ? 0.756 -0.419 4.193 1.00 94.25 215 PRO A CA 1
ATOM 1575 C C . PRO A 1 215 ? -0.094 -1.373 3.344 1.00 94.25 215 PRO A C 1
ATOM 1577 O O . PRO A 1 215 ? -1.316 -1.224 3.264 1.00 94.25 215 PRO A O 1
ATOM 1580 N N . LEU A 1 216 ? 0.532 -2.400 2.765 1.00 96.00 216 LEU A N 1
ATOM 1581 C CA . LEU A 1 216 ? -0.176 -3.447 2.014 1.00 96.00 216 LEU A CA 1
ATOM 1582 C C . LEU A 1 216 ? -1.162 -4.203 2.899 1.00 96.00 216 LEU A C 1
ATOM 1584 O O . LEU A 1 216 ? -2.256 -4.532 2.446 1.00 96.00 216 LEU A O 1
ATOM 1588 N N . LEU A 1 217 ? -0.814 -4.411 4.173 1.00 95.19 217 LEU A N 1
ATOM 1589 C CA . LEU A 1 217 ? -1.742 -4.990 5.147 1.00 95.19 217 LEU A CA 1
ATOM 1590 C C . LEU A 1 217 ? -3.064 -4.227 5.202 1.00 95.19 217 LEU A C 1
ATOM 1592 O O . LEU A 1 217 ? -4.115 -4.850 5.202 1.00 95.19 217 LEU A O 1
ATOM 1596 N N . VAL A 1 218 ? -3.032 -2.893 5.191 1.00 95.19 218 VAL A N 1
ATOM 1597 C CA . VAL A 1 218 ? -4.256 -2.084 5.245 1.00 95.19 218 VAL A CA 1
ATOM 1598 C C . VAL A 1 218 ? -5.138 -2.343 4.021 1.00 95.19 218 VAL A C 1
ATOM 1600 O O . VAL A 1 218 ? -6.350 -2.461 4.164 1.00 95.19 218 VAL A O 1
ATOM 1603 N N . ARG A 1 219 ? -4.547 -2.504 2.832 1.00 95.12 219 ARG A N 1
ATOM 1604 C CA . ARG A 1 219 ? -5.300 -2.812 1.604 1.00 95.12 219 ARG A CA 1
ATOM 1605 C C . ARG A 1 219 ? -5.956 -4.187 1.664 1.00 95.12 219 ARG A C 1
ATOM 1607 O O . ARG A 1 219 ? -7.115 -4.319 1.286 1.00 95.12 219 ARG A O 1
ATOM 1614 N N . LEU A 1 220 ? -5.251 -5.186 2.200 1.00 95.12 220 LEU A N 1
ATOM 1615 C CA . LEU A 1 220 ? -5.812 -6.524 2.400 1.00 95.12 220 LEU A CA 1
ATOM 1616 C C . LEU A 1 220 ? -7.026 -6.491 3.335 1.00 95.12 220 LEU A C 1
ATOM 1618 O O . LEU A 1 220 ? -8.027 -7.143 3.050 1.00 95.12 220 LEU A O 1
ATOM 1622 N N . GLU A 1 221 ? -6.982 -5.700 4.410 1.00 95.12 221 GLU A N 1
ATOM 1623 C CA . GLU A 1 221 ? -8.084 -5.613 5.383 1.00 95.12 221 GLU A CA 1
ATOM 1624 C C . GLU A 1 221 ? -9.366 -5.004 4.832 1.00 95.12 221 GLU A C 1
ATOM 1626 O O . GLU A 1 221 ? -10.413 -5.199 5.436 1.00 95.12 221 GLU A O 1
ATOM 1631 N N . VAL A 1 222 ? -9.340 -4.327 3.683 1.00 94.12 222 VAL A N 1
ATOM 1632 C CA . VAL A 1 222 ? -10.576 -3.922 2.993 1.00 94.12 222 VAL A CA 1
ATOM 1633 C C . VAL A 1 222 ? -11.402 -5.151 2.582 1.00 94.12 222 VAL A C 1
ATOM 1635 O O . VAL A 1 222 ? -12.624 -5.072 2.481 1.00 94.12 222 VAL A O 1
ATOM 1638 N N . THR A 1 223 ? -10.757 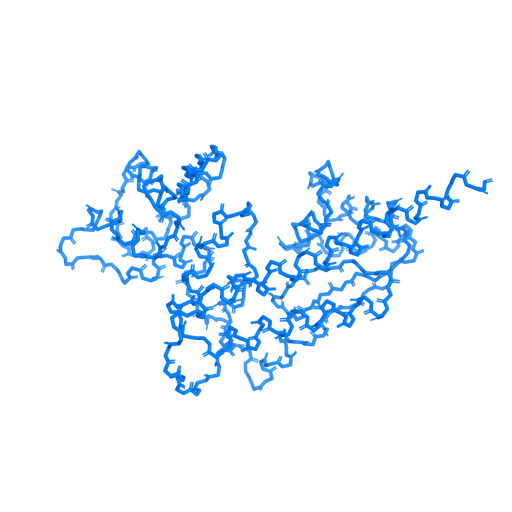-6.305 2.402 1.00 94.06 223 THR A N 1
ATOM 1639 C CA . THR A 1 223 ? -11.360 -7.531 1.869 1.00 94.06 223 THR A CA 1
ATOM 1640 C C . THR A 1 223 ? -11.671 -8.579 2.942 1.00 94.06 223 THR A C 1
ATOM 1642 O O . THR A 1 223 ? -11.080 -8.594 4.022 1.00 94.06 223 THR A O 1
ATOM 1645 N N . ASP A 1 224 ? -12.584 -9.506 2.651 1.00 91.56 224 ASP A N 1
ATOM 1646 C CA . ASP A 1 224 ? -12.984 -10.627 3.524 1.00 91.56 224 ASP A CA 1
ATOM 1647 C C . ASP A 1 224 ? -12.017 -11.835 3.482 1.00 91.56 224 ASP A C 1
ATOM 1649 O O . ASP A 1 224 ? -12.392 -12.988 3.727 1.00 91.56 224 ASP A O 1
ATOM 1653 N N . TYR A 1 225 ? -10.740 -11.586 3.182 1.00 89.88 225 TYR A N 1
ATOM 1654 C CA . TYR A 1 225 ? -9.740 -12.611 2.865 1.00 89.88 225 TYR A CA 1
ATOM 1655 C C . TYR A 1 225 ? -9.400 -13.590 3.993 1.00 89.88 225 TYR A C 1
ATOM 1657 O O . TYR A 1 225 ? -8.762 -14.622 3.765 1.00 89.88 225 TYR A O 1
ATOM 1665 N N . ARG A 1 226 ? -9.792 -13.273 5.227 1.00 88.69 226 ARG A N 1
ATOM 1666 C CA . ARG A 1 226 ? -9.469 -14.078 6.402 1.00 88.69 226 ARG A CA 1
ATOM 1667 C C . ARG A 1 226 ? -10.140 -15.443 6.312 1.00 88.69 226 ARG A C 1
ATOM 1669 O O . ARG A 1 226 ? -11.353 -15.570 6.142 1.00 88.69 226 ARG A O 1
ATOM 1676 N N . SER A 1 227 ? -9.348 -16.495 6.489 1.00 73.75 227 SER A N 1
ATOM 1677 C CA . SER A 1 227 ? -9.886 -17.841 6.628 1.00 73.75 227 SER A CA 1
ATOM 1678 C C . SER A 1 227 ? -10.599 -17.933 7.976 1.00 73.75 227 SER A C 1
ATOM 1680 O O . SER A 1 227 ? -9.950 -17.829 9.014 1.00 73.75 227 SER A O 1
ATOM 1682 N N . GLY A 1 228 ? -11.917 -18.159 7.981 1.00 62.41 228 GLY A N 1
ATOM 1683 C CA . GLY A 1 228 ? -12.741 -18.317 9.194 1.00 62.41 228 GLY A CA 1
ATOM 1684 C C . GLY A 1 228 ? -12.350 -19.488 10.114 1.00 62.41 228 GLY A C 1
ATOM 1685 O O . GLY A 1 228 ? -13.051 -19.787 11.078 1.00 62.41 228 GLY A O 1
ATOM 1686 N N . THR A 1 229 ? -11.235 -20.167 9.841 1.00 59.38 229 THR A N 1
ATOM 1687 C CA . THR A 1 229 ? -10.605 -21.109 10.763 1.00 59.38 229 THR A CA 1
ATOM 1688 C C . THR A 1 229 ? -10.201 -20.380 12.039 1.00 59.38 229 THR A C 1
ATOM 1690 O O . THR A 1 229 ? -9.489 -19.376 11.979 1.00 59.38 229 THR A O 1
ATOM 1693 N N . ARG A 1 230 ? -10.654 -20.897 13.190 1.00 57.28 230 ARG A N 1
ATOM 1694 C CA . ARG A 1 230 ? -10.350 -20.364 14.527 1.00 57.28 230 ARG A CA 1
ATOM 1695 C C . ARG A 1 230 ? -8.885 -19.916 14.618 1.00 57.28 230 ARG A C 1
ATOM 1697 O O . ARG A 1 230 ? -8.008 -20.706 14.262 1.00 57.28 230 ARG A O 1
ATOM 1704 N N . PRO A 1 231 ? -8.607 -18.705 15.134 1.00 56.91 231 PRO A N 1
ATOM 1705 C CA . PRO A 1 231 ? -7.241 -18.244 15.313 1.00 56.91 231 PRO A CA 1
ATOM 1706 C C . PRO A 1 231 ? -6.482 -19.263 16.165 1.00 56.91 231 PRO A C 1
ATOM 1708 O O . PRO A 1 231 ? -6.824 -19.518 17.323 1.00 56.91 231 PRO A O 1
ATOM 1711 N N . ARG A 1 232 ? -5.456 -19.882 15.574 1.00 58.31 232 ARG A N 1
ATOM 1712 C CA . ARG A 1 232 ? -4.503 -20.720 16.305 1.00 58.31 232 ARG A CA 1
ATOM 1713 C C . ARG A 1 232 ? -3.887 -19.814 17.374 1.00 58.31 232 ARG A C 1
ATOM 1715 O O . ARG A 1 232 ? -3.520 -18.691 17.038 1.00 58.31 232 ARG A O 1
ATOM 1722 N N . LYS A 1 233 ? -3.877 -20.265 18.640 1.00 59.44 233 LYS A N 1
ATOM 1723 C CA . LYS A 1 233 ? -3.436 -19.530 19.849 1.00 59.44 233 LYS A CA 1
ATOM 1724 C C . LYS A 1 233 ? -2.506 -18.366 19.485 1.00 59.44 233 LYS A C 1
ATOM 1726 O O . LYS A 1 233 ? -1.409 -18.619 18.993 1.00 59.44 233 LYS A O 1
ATOM 1731 N N . ALA A 1 234 ? -2.993 -17.132 19.658 1.00 58.72 234 ALA A N 1
ATOM 1732 C CA . ALA A 1 234 ? -2.343 -15.919 19.170 1.00 58.72 234 ALA A CA 1
ATOM 1733 C C . ALA A 1 234 ? -0.856 -15.922 19.543 1.00 58.72 234 ALA A C 1
ATOM 1735 O O . ALA A 1 234 ? -0.500 -15.797 20.715 1.00 58.72 234 ALA A O 1
ATOM 1736 N N . ALA A 1 235 ? 0.018 -16.107 18.554 1.00 64.12 235 ALA A N 1
ATOM 1737 C CA . ALA A 1 235 ? 1.439 -15.956 18.784 1.00 64.12 235 ALA A CA 1
ATOM 1738 C C . ALA A 1 235 ? 1.675 -14.470 19.063 1.00 64.12 235 ALA A C 1
ATOM 1740 O O . ALA A 1 235 ? 1.384 -13.636 18.208 1.00 64.12 235 ALA A O 1
ATOM 1741 N N . ALA A 1 236 ? 2.233 -14.134 20.227 1.00 69.06 236 ALA A N 1
ATOM 1742 C CA . ALA A 1 236 ? 2.622 -12.763 20.585 1.00 69.06 236 ALA A CA 1
ATOM 1743 C C . ALA A 1 236 ? 3.563 -12.099 19.548 1.00 69.06 236 ALA A C 1
ATOM 1745 O O . ALA A 1 236 ? 3.829 -10.905 19.611 1.00 69.06 236 ALA A O 1
ATOM 1746 N N . GLN A 1 237 ? 4.062 -12.875 18.581 1.00 82.31 237 GLN A N 1
ATOM 1747 C CA . GLN A 1 237 ? 4.947 -12.458 17.500 1.00 82.31 237 GLN A CA 1
ATOM 1748 C C . GLN A 1 237 ? 4.242 -12.258 16.146 1.00 82.31 237 GLN A C 1
ATOM 1750 O O . GLN A 1 237 ? 4.920 -11.982 15.157 1.00 82.31 237 GLN A O 1
ATOM 1755 N N . ALA A 1 238 ? 2.912 -12.380 16.070 1.00 87.94 238 ALA A N 1
ATOM 1756 C CA . ALA A 1 238 ? 2.187 -12.261 14.806 1.00 87.94 238 ALA A CA 1
ATOM 1757 C C . ALA A 1 238 ? 2.331 -10.859 14.188 1.00 87.94 238 ALA A C 1
ATOM 1759 O O . ALA A 1 238 ? 2.726 -10.751 13.029 1.00 87.94 238 ALA A O 1
ATOM 1760 N N . ALA A 1 239 ? 2.114 -9.790 14.964 1.00 91.94 239 ALA A N 1
ATOM 1761 C CA . ALA A 1 239 ? 2.242 -8.428 14.445 1.00 91.94 239 ALA A CA 1
ATOM 1762 C C . ALA A 1 239 ? 3.670 -8.087 13.946 1.00 91.94 239 ALA A C 1
ATOM 1764 O O . ALA A 1 239 ? 3.808 -7.678 12.791 1.00 91.94 239 ALA A O 1
ATOM 1765 N N . PRO A 1 240 ? 4.756 -8.328 14.718 1.00 92.81 240 PRO A N 1
ATOM 1766 C CA . PRO A 1 240 ? 6.122 -8.143 14.214 1.00 92.81 240 PRO A CA 1
ATOM 1767 C C . PRO A 1 240 ? 6.470 -9.025 13.008 1.00 92.81 240 PRO A C 1
ATOM 1769 O O . PRO A 1 240 ? 7.298 -8.654 12.181 1.00 92.81 240 PRO A O 1
ATOM 1772 N N . HIS A 1 241 ? 5.888 -10.221 12.900 1.00 94.69 241 HIS A N 1
ATOM 1773 C CA . HIS A 1 241 ? 6.105 -11.082 11.741 1.00 94.69 241 HIS A CA 1
ATOM 1774 C C . HIS A 1 241 ? 5.470 -10.506 10.471 1.00 94.69 241 HIS A C 1
ATOM 1776 O O . HIS A 1 241 ? 6.146 -10.462 9.446 1.00 94.69 241 HIS A O 1
ATOM 1782 N N . LEU A 1 242 ? 4.232 -10.008 10.551 1.00 96.06 242 LEU A N 1
ATOM 1783 C CA . LEU A 1 242 ? 3.559 -9.360 9.422 1.00 96.06 242 LEU A CA 1
ATOM 1784 C C . LEU A 1 242 ? 4.309 -8.115 8.938 1.00 96.06 242 LEU A C 1
ATOM 1786 O O . LEU A 1 242 ? 4.525 -7.970 7.737 1.00 96.06 242 LEU A O 1
ATOM 1790 N N . ALA A 1 243 ? 4.767 -7.265 9.864 1.00 95.19 243 ALA A N 1
ATOM 1791 C CA . ALA A 1 243 ? 5.569 -6.092 9.519 1.00 95.19 243 ALA A CA 1
ATOM 1792 C C . ALA A 1 243 ? 6.845 -6.481 8.752 1.00 95.19 243 ALA A C 1
ATOM 1794 O O . ALA A 1 243 ? 7.088 -5.973 7.660 1.00 95.19 243 ALA A O 1
ATOM 1795 N N . ARG A 1 244 ? 7.590 -7.478 9.255 1.00 96.06 244 ARG A N 1
ATOM 1796 C CA . ARG A 1 244 ? 8.795 -7.996 8.585 1.00 96.06 244 ARG A CA 1
ATOM 1797 C C . ARG A 1 244 ? 8.518 -8.569 7.195 1.00 96.06 244 ARG A C 1
ATOM 1799 O O . ARG A 1 244 ? 9.368 -8.449 6.320 1.00 96.06 244 ARG A O 1
ATOM 1806 N N . LEU A 1 245 ? 7.372 -9.218 6.979 1.00 97.62 245 LEU A N 1
ATOM 1807 C CA . LEU A 1 245 ? 7.009 -9.761 5.665 1.00 97.62 245 LEU A CA 1
ATOM 1808 C C . LEU A 1 245 ? 6.746 -8.648 4.644 1.00 97.62 245 LEU A C 1
ATOM 1810 O O . LEU A 1 245 ? 7.241 -8.733 3.519 1.00 97.62 245 LEU A O 1
ATOM 1814 N N . GLU A 1 246 ? 6.024 -7.593 5.032 1.00 97.62 246 GLU A N 1
ATOM 1815 C CA . GLU A 1 246 ? 5.817 -6.433 4.159 1.00 97.62 246 GLU A CA 1
ATOM 1816 C C . GLU A 1 246 ? 7.138 -5.690 3.893 1.00 97.62 246 GLU A C 1
ATOM 1818 O O . GLU A 1 246 ? 7.455 -5.374 2.746 1.00 97.62 246 GLU A O 1
ATOM 1823 N N . GLU A 1 247 ? 7.953 -5.460 4.925 1.00 96.44 247 GLU A N 1
ATOM 1824 C CA . GLU A 1 247 ? 9.290 -4.873 4.779 1.00 96.44 247 GLU A CA 1
ATOM 1825 C C . GLU A 1 247 ? 10.172 -5.695 3.829 1.00 96.44 247 GLU A C 1
ATOM 1827 O O . GLU A 1 247 ? 10.828 -5.124 2.956 1.00 96.44 247 GLU A O 1
ATOM 1832 N N . ALA A 1 248 ? 10.159 -7.027 3.951 1.00 97.19 248 ALA A N 1
ATOM 1833 C CA . ALA A 1 248 ? 10.919 -7.926 3.086 1.00 97.19 248 ALA A CA 1
ATOM 1834 C C . ALA A 1 248 ? 10.466 -7.843 1.622 1.00 97.19 248 ALA A C 1
ATOM 1836 O O . ALA A 1 248 ? 11.314 -7.832 0.728 1.00 97.19 248 ALA A O 1
ATOM 1837 N N . PHE A 1 249 ? 9.156 -7.736 1.368 1.00 97.94 249 PHE A N 1
ATOM 1838 C CA . PHE A 1 249 ? 8.629 -7.511 0.022 1.00 97.94 249 PHE A CA 1
ATOM 1839 C C . PHE A 1 249 ? 9.196 -6.220 -0.586 1.00 97.94 249 PHE A C 1
ATOM 1841 O O . PHE A 1 249 ? 9.786 -6.247 -1.669 1.00 97.94 249 PHE A O 1
ATOM 1848 N N . TRP A 1 250 ? 9.092 -5.096 0.129 1.00 97.69 250 TRP A N 1
ATOM 1849 C CA . TRP A 1 250 ? 9.561 -3.807 -0.387 1.00 97.69 250 TRP A CA 1
ATOM 1850 C C . TRP A 1 250 ? 11.083 -3.710 -0.475 1.00 97.69 250 TRP A C 1
ATOM 1852 O O . TRP A 1 250 ? 11.604 -3.079 -1.393 1.00 97.69 250 TRP A O 1
ATOM 1862 N N . ALA A 1 251 ? 11.816 -4.362 0.428 1.00 97.25 251 ALA A N 1
ATOM 1863 C CA . ALA A 1 251 ? 13.265 -4.484 0.330 1.00 97.25 251 ALA A CA 1
ATOM 1864 C C . ALA A 1 251 ? 13.679 -5.267 -0.926 1.00 97.25 251 ALA A C 1
ATOM 1866 O O . ALA A 1 251 ? 14.588 -4.837 -1.638 1.00 97.25 251 ALA A O 1
ATOM 1867 N N . ALA A 1 252 ? 12.986 -6.367 -1.243 1.00 98.06 252 ALA A N 1
ATOM 1868 C CA . ALA A 1 252 ? 13.228 -7.130 -2.464 1.00 98.06 252 ALA A CA 1
ATOM 1869 C C . ALA A 1 252 ? 12.920 -6.305 -3.726 1.00 98.06 252 ALA A C 1
ATOM 1871 O O . ALA A 1 252 ? 13.747 -6.279 -4.640 1.00 98.06 252 ALA A O 1
ATOM 1872 N N . ALA A 1 253 ? 11.790 -5.588 -3.750 1.00 98.25 253 ALA A N 1
ATOM 1873 C CA . ALA A 1 253 ? 11.398 -4.723 -4.865 1.00 98.25 253 ALA A CA 1
ATOM 1874 C C . ALA A 1 253 ? 12.408 -3.585 -5.099 1.00 98.25 253 ALA A C 1
ATOM 1876 O O . ALA A 1 253 ? 12.857 -3.383 -6.227 1.00 98.25 253 ALA A O 1
ATOM 1877 N N . ARG A 1 254 ? 12.844 -2.899 -4.030 1.00 98.00 254 ARG A N 1
ATOM 1878 C CA . ARG A 1 254 ? 13.912 -1.884 -4.105 1.00 98.00 254 ARG A CA 1
ATOM 1879 C C . ARG A 1 254 ? 15.225 -2.468 -4.607 1.00 98.00 254 ARG A C 1
ATOM 1881 O O . ARG A 1 254 ? 15.866 -1.884 -5.473 1.00 98.00 254 ARG A O 1
ATOM 1888 N N . GLY A 1 255 ? 15.621 -3.628 -4.083 1.00 97.94 255 GLY A N 1
ATOM 1889 C CA . GLY A 1 255 ? 16.847 -4.300 -4.503 1.00 97.94 255 GLY A CA 1
ATOM 1890 C C . GLY A 1 255 ? 16.831 -4.673 -5.987 1.00 97.94 255 GLY A C 1
ATOM 1891 O O . GLY A 1 255 ? 17.852 -4.538 -6.655 1.00 97.94 255 GLY A O 1
ATOM 1892 N N . GLN A 1 256 ? 15.690 -5.127 -6.514 1.00 97.38 256 GLN A N 1
ATOM 1893 C CA . GLN A 1 256 ? 15.512 -5.395 -7.946 1.00 97.38 256 GLN A CA 1
ATOM 1894 C C . GLN A 1 256 ? 15.613 -4.118 -8.784 1.00 97.38 256 GLN A C 1
ATOM 1896 O O . GLN A 1 256 ? 16.398 -4.084 -9.729 1.00 97.38 256 GLN A O 1
ATOM 1901 N N . ALA A 1 257 ? 14.883 -3.067 -8.405 1.00 97.94 257 ALA A N 1
ATOM 1902 C CA . ALA A 1 257 ? 14.889 -1.798 -9.127 1.00 97.94 257 ALA A CA 1
ATOM 1903 C C . ALA A 1 257 ? 16.283 -1.144 -9.149 1.00 97.94 257 ALA A C 1
ATOM 1905 O O . ALA A 1 257 ? 16.731 -0.671 -10.192 1.00 97.94 257 ALA A O 1
ATOM 1906 N N . GLN A 1 258 ? 17.004 -1.171 -8.021 1.00 97.44 258 GLN A N 1
ATOM 1907 C CA . GLN A 1 258 ? 18.352 -0.609 -7.924 1.00 97.44 258 GLN A CA 1
ATOM 1908 C C . GLN A 1 258 ? 19.337 -1.357 -8.828 1.00 97.44 258 GLN A C 1
ATOM 1910 O O . GLN A 1 258 ? 20.000 -0.725 -9.644 1.00 97.44 258 GLN A O 1
ATOM 1915 N N . ARG A 1 259 ? 19.374 -2.700 -8.758 1.00 96.62 259 ARG A N 1
ATOM 1916 C CA . ARG A 1 259 ? 20.229 -3.504 -9.651 1.00 96.62 259 ARG A CA 1
ATOM 1917 C C . ARG A 1 259 ? 19.938 -3.208 -11.116 1.00 96.62 259 ARG A C 1
ATOM 1919 O O . ARG A 1 259 ? 20.863 -2.996 -11.892 1.00 96.62 259 ARG A O 1
ATOM 1926 N N . ARG A 1 260 ? 18.655 -3.141 -11.482 1.00 95.62 260 ARG A N 1
ATOM 1927 C CA . ARG A 1 260 ? 18.253 -2.897 -12.866 1.00 95.62 260 ARG A CA 1
ATOM 1928 C C . ARG A 1 260 ? 18.686 -1.520 -13.363 1.00 95.62 260 ARG A C 1
ATOM 1930 O O . ARG A 1 260 ? 19.181 -1.391 -14.482 1.00 95.62 260 ARG A O 1
ATOM 1937 N N . ARG A 1 261 ? 18.524 -0.497 -12.527 1.00 95.56 261 ARG A N 1
ATOM 1938 C CA . ARG A 1 261 ? 19.004 0.856 -12.812 1.00 95.56 261 ARG A CA 1
ATOM 1939 C C . ARG A 1 261 ? 20.519 0.883 -13.012 1.00 95.56 261 ARG A C 1
ATOM 1941 O O . ARG A 1 261 ? 20.991 1.539 -13.938 1.00 95.56 261 ARG A O 1
ATOM 1948 N N . ASP A 1 262 ? 21.267 0.181 -12.165 1.00 95.69 262 ASP A N 1
ATOM 1949 C CA . ASP A 1 262 ? 22.730 0.136 -12.233 1.00 95.69 262 ASP A CA 1
ATOM 1950 C C . ASP A 1 262 ? 23.219 -0.575 -13.504 1.00 95.69 262 ASP A C 1
ATOM 1952 O O . ASP A 1 262 ? 24.095 -0.055 -14.199 1.00 95.69 262 ASP A O 1
ATOM 1956 N N . GLU A 1 263 ? 22.599 -1.703 -13.864 1.00 94.94 263 GLU A N 1
ATOM 1957 C CA . GLU A 1 263 ? 22.841 -2.418 -15.126 1.00 94.94 263 GLU A CA 1
ATOM 1958 C C . GLU A 1 263 ? 22.602 -1.512 -16.343 1.00 94.94 263 GLU A C 1
ATOM 1960 O O . GLU A 1 263 ? 23.452 -1.417 -17.229 1.00 94.94 263 GLU A O 1
ATOM 1965 N N . TRP A 1 264 ? 21.476 -0.792 -16.367 1.00 93.88 264 TRP A N 1
ATOM 1966 C CA . TRP A 1 264 ? 21.143 0.126 -17.459 1.00 93.88 264 TRP A CA 1
ATOM 1967 C C . TRP A 1 264 ? 22.079 1.341 -17.532 1.00 93.88 264 TRP A C 1
ATOM 1969 O O . TRP A 1 264 ? 22.437 1.826 -18.608 1.00 93.88 264 TRP A O 1
ATOM 1979 N N . ALA A 1 265 ? 22.510 1.860 -16.384 1.00 93.50 265 ALA A N 1
ATOM 1980 C CA . ALA A 1 265 ? 23.503 2.926 -16.340 1.00 93.50 265 ALA A CA 1
ATOM 1981 C C . ALA A 1 265 ? 24.885 2.448 -16.818 1.00 93.50 265 ALA A C 1
ATOM 1983 O O . ALA A 1 265 ? 25.634 3.231 -17.404 1.00 93.50 265 ALA A O 1
ATOM 1984 N N . ALA A 1 266 ? 25.247 1.185 -16.572 1.00 93.44 266 ALA A N 1
ATOM 1985 C CA . ALA A 1 266 ? 26.479 0.589 -17.081 1.00 93.44 266 ALA A CA 1
ATOM 1986 C C . ALA A 1 266 ? 26.431 0.395 -18.604 1.00 93.44 266 ALA A C 1
ATOM 1988 O O . ALA A 1 266 ? 27.364 0.814 -19.288 1.00 93.44 266 ALA A O 1
ATOM 1989 N N . SER A 1 267 ? 25.330 -0.137 -19.150 1.00 91.12 267 SER A N 1
ATOM 1990 C CA . SER A 1 267 ? 25.202 -0.376 -20.595 1.00 91.12 267 SER A CA 1
ATOM 1991 C C . SER A 1 267 ? 25.269 0.906 -21.430 1.00 91.12 267 SER A C 1
ATOM 1993 O O . SER A 1 267 ? 25.817 0.885 -22.523 1.00 91.12 267 SER A O 1
ATOM 1995 N N . ARG A 1 268 ? 24.774 2.039 -20.911 1.00 88.44 268 ARG A N 1
ATOM 1996 C CA . ARG A 1 268 ? 24.840 3.344 -21.601 1.00 88.44 268 ARG A CA 1
ATOM 1997 C C . ARG A 1 268 ? 26.207 4.032 -21.571 1.00 88.44 268 ARG A C 1
ATOM 1999 O O . ARG A 1 268 ? 26.381 5.026 -22.259 1.00 88.44 268 ARG A O 1
ATOM 2006 N N . ARG A 1 269 ? 27.139 3.578 -20.729 1.00 82.12 269 ARG A N 1
ATOM 2007 C CA . ARG A 1 269 ? 28.494 4.156 -20.634 1.00 82.12 269 ARG A CA 1
ATOM 2008 C C . ARG A 1 269 ? 29.529 3.393 -21.457 1.00 82.12 269 ARG A C 1
ATOM 2010 O O . ARG A 1 269 ? 30.606 3.925 -21.691 1.00 82.12 269 ARG A O 1
ATOM 2017 N N . GLY A 1 270 ? 29.226 2.149 -21.824 1.00 73.12 270 GLY A N 1
ATOM 2018 C CA . GLY A 1 270 ? 30.118 1.267 -22.579 1.00 73.12 270 GLY A CA 1
ATOM 2019 C C . GLY A 1 270 ? 29.786 1.134 -24.067 1.00 73.12 270 GLY A C 1
ATOM 2020 O O . GLY A 1 270 ? 30.416 0.315 -24.728 1.00 73.12 270 GLY A O 1
ATOM 2021 N N . GLY A 1 271 ? 28.801 1.881 -24.572 1.00 53.00 271 GLY A N 1
ATOM 2022 C CA . GLY A 1 271 ? 28.457 1.983 -25.993 1.00 53.00 271 GLY A CA 1
ATOM 2023 C C . GLY A 1 271 ? 28.540 3.428 -26.443 1.00 53.00 271 GLY A C 1
ATOM 2024 O O . GLY A 1 271 ? 28.982 3.643 -27.589 1.00 53.00 271 GLY A O 1
#

Organism: NCBI:txid695939

Secondary structure (DSSP, 8-state):
-PPPPPPPPPHHHHHHHHHHHHHHHHHTT-----HHHHHHHHHHHHHTTT-HHHHHHHHTTTS-TT----HHHHHHHHTT-SSTT-B--GGGHHHHHHSEEEEEEE-SHHHHHHHHHHTTT-TTHHHHHHHH-GGGGGGGGGHHHHHHHHHHHHH-SEEEEEESTTS-EEEESSHHHHHHHHHHHHHHHHHHHHS-HHHHHHHHHHHHHH-SSPPHHHHHHTB--S--S---S--TTHHHHHHHHHHHHHHHHHHHHHHHHHHHHHHTT--

pLDDT: mean 90.32, std 10.36, range [47.25, 98.56]

Foldseek 3Di:
DDDPQQDFDDPVLLVLLLVQLQVLCVVLVQPDDDSVLSSVLSRQCVRVLQFLVSNCVSCVVRDDVPSDDDSLLSLLSSLVQNDFAQAEPPPCLLCLQLDWPDKDWDQDLVSLQVVQVVCQVPPAQQVLLCLLPVVLVVQSVVGSSSSSVVLCVQQNTFMFTDRHPLAGTATARDPVLVVVLSVLSSVLLVLLLLADPSLLSRLQSNLVSVDVDRQSSSSNRSHPSHDPPPRDPHDPCSSVVSNVSSVVSSVSSNVRSVVSSVVVVVVVVVD

Nearest PDB structures (foldseek):
  3vpr-assembly2_D  TM=1.918E-01  e=5.308E+00  Thermus thermophilus HB8

Sequence (271 aa):
MTHPAPEPLLPGRRAVLVRRLERALAAQGAGTVSSGTLEEAVEQWAAQGGSSTALQAALRGLFPAGKGGPLPHVAWGMLGVPAPGSVALGAAREARLTHLAELHDVTGPAVVEGLGTRLSGEPHLVTDLLRARPWLMEAQTGGATAMLGAVFRSEWAGFLVLLGEFGPWAYVSSVADLQRLSRHYRGLVEAASRCPPGQALEAALRLTLQAPDLPLLVRLEVTDYRSGTRPRKAAAQAAPHLARLEEAFWAAARGQAQRRRDEWAASRRGG